Protein AF-A0A6A3J0Y9-F1 (afdb_monomer)

InterPro domains:
  IPR036259 MFS transporter superfamily [G3DSA:1.20.1250.20] (2-346)
  IPR036259 MFS transporter superfamily [SSF103473] (115-340)
  IPR039309 Biopterin transporter family [PTHR31585] (41-349)

Structure (mmCIF, N/CA/C/O backbone):
data_AF-A0A6A3J0Y9-F1
#
_entry.id   AF-A0A6A3J0Y9-F1
#
loop_
_atom_site.group_PDB
_atom_site.id
_atom_site.type_symbol
_atom_site.label_atom_id
_atom_site.label_alt_id
_atom_site.label_comp_id
_atom_site.label_asym_id
_atom_site.label_entity_id
_atom_site.label_seq_id
_atom_site.pdbx_PDB_ins_code
_atom_site.Cartn_x
_atom_site.Cartn_y
_atom_site.Cartn_z
_atom_site.occupancy
_atom_site.B_iso_or_equiv
_atom_site.auth_seq_id
_atom_site.auth_comp_id
_atom_site.auth_asym_id
_atom_site.auth_atom_id
_atom_site.pdbx_PDB_model_num
ATOM 1 N N . MET A 1 1 ? 13.337 14.678 -9.589 1.00 83.56 1 MET A N 1
ATOM 2 C CA . MET A 1 1 ? 13.515 14.168 -8.208 1.00 83.56 1 MET A CA 1
ATOM 3 C C . MET A 1 1 ? 13.354 15.253 -7.137 1.00 83.56 1 MET A C 1
ATOM 5 O O . MET A 1 1 ? 12.484 15.102 -6.290 1.00 83.56 1 MET A O 1
ATOM 9 N N . THR A 1 2 ? 14.099 16.368 -7.190 1.00 88.75 2 THR A N 1
ATOM 10 C CA . THR A 1 2 ? 14.017 17.466 -6.195 1.00 88.75 2 THR A CA 1
ATOM 11 C C . THR A 1 2 ? 12.604 18.012 -5.998 1.00 88.75 2 THR A C 1
ATOM 13 O O . THR A 1 2 ? 12.141 18.105 -4.869 1.00 88.75 2 THR A O 1
ATOM 16 N N . PHE A 1 3 ? 11.887 18.292 -7.092 1.00 90.81 3 PHE A N 1
ATOM 17 C CA . PHE A 1 3 ? 10.501 18.767 -7.034 1.00 90.81 3 PHE A CA 1
ATOM 18 C C . PHE A 1 3 ? 9.573 17.807 -6.272 1.00 90.81 3 PHE A C 1
ATOM 20 O O . PHE A 1 3 ? 8.831 18.249 -5.401 1.00 90.81 3 PHE A O 1
ATOM 27 N N . GLY A 1 4 ? 9.652 16.501 -6.555 1.00 92.56 4 GLY A N 1
ATOM 28 C CA . GLY A 1 4 ? 8.839 15.487 -5.877 1.00 92.56 4 GLY A CA 1
ATOM 29 C C . GLY A 1 4 ? 9.090 15.469 -4.369 1.00 92.56 4 GLY A C 1
ATOM 30 O O . GLY A 1 4 ? 8.154 15.626 -3.588 1.00 92.56 4 GLY A O 1
ATOM 31 N N . TRP A 1 5 ? 10.363 15.416 -3.959 1.00 93.69 5 TRP A N 1
ATOM 32 C CA . TRP A 1 5 ? 10.736 15.462 -2.542 1.00 93.69 5 TRP A CA 1
ATOM 33 C C . TRP A 1 5 ? 10.322 16.764 -1.851 1.00 93.69 5 TRP A C 1
ATOM 35 O O . TRP A 1 5 ? 9.859 16.724 -0.715 1.00 93.69 5 TRP A O 1
ATOM 45 N N . SER A 1 6 ? 10.421 17.915 -2.524 1.00 93.12 6 SER A N 1
ATOM 46 C CA . SER A 1 6 ? 9.947 19.192 -1.978 1.00 93.12 6 SER A CA 1
ATOM 47 C C . SER A 1 6 ? 8.432 19.216 -1.764 1.00 93.12 6 SER A C 1
ATOM 49 O O . SER A 1 6 ? 7.978 19.735 -0.743 1.00 93.12 6 SER A O 1
ATOM 51 N N . VAL A 1 7 ? 7.648 18.651 -2.691 1.00 95.38 7 VAL A N 1
ATOM 52 C CA . VAL A 1 7 ? 6.187 18.527 -2.549 1.00 95.38 7 VAL A CA 1
ATOM 53 C C . VAL A 1 7 ? 5.844 17.631 -1.359 1.00 95.38 7 VAL A C 1
ATOM 55 O O . VAL A 1 7 ? 5.042 18.031 -0.515 1.00 95.38 7 VAL A O 1
ATOM 58 N N . THR A 1 8 ? 6.493 16.468 -1.242 1.00 95.12 8 THR A N 1
ATOM 59 C CA . THR A 1 8 ? 6.304 15.548 -0.109 1.00 95.12 8 THR A CA 1
ATOM 60 C C . THR A 1 8 ? 6.677 16.198 1.218 1.00 95.12 8 THR A C 1
ATOM 62 O O . THR A 1 8 ? 5.854 16.212 2.130 1.00 95.12 8 THR A O 1
ATOM 65 N N . ALA A 1 9 ? 7.863 16.804 1.316 1.00 95.06 9 ALA A N 1
ATOM 66 C CA . ALA A 1 9 ? 8.322 17.478 2.529 1.00 95.06 9 ALA A CA 1
ATOM 67 C C . ALA A 1 9 ? 7.351 18.581 2.960 1.00 95.06 9 ALA A C 1
ATOM 69 O O . ALA A 1 9 ? 6.963 18.648 4.123 1.00 95.06 9 ALA A O 1
ATOM 70 N N . SER A 1 10 ? 6.912 19.415 2.014 1.00 95.00 10 SER A N 1
ATOM 71 C CA . SER A 1 10 ? 5.993 20.522 2.297 1.00 95.00 10 SER A CA 1
ATOM 72 C C . SER A 1 10 ? 4.641 20.022 2.803 1.00 95.00 10 SER A C 1
ATOM 74 O O . SER A 1 10 ? 4.122 20.562 3.776 1.00 95.00 10 SER A O 1
ATOM 76 N N . ALA A 1 11 ? 4.082 18.981 2.179 1.00 95.44 11 ALA A N 1
ATOM 77 C CA . ALA A 1 11 ? 2.804 18.405 2.588 1.00 95.44 11 ALA A CA 1
ATOM 78 C C . ALA A 1 11 ? 2.877 17.764 3.984 1.00 95.44 11 ALA A C 1
ATOM 80 O O . ALA A 1 11 ? 2.002 18.016 4.809 1.00 95.44 11 ALA A O 1
ATOM 81 N N . LEU A 1 12 ? 3.935 16.998 4.274 1.00 94.75 12 LEU A N 1
ATOM 82 C CA . LEU A 1 12 ? 4.126 16.348 5.576 1.00 94.75 12 LEU A CA 1
ATOM 83 C C . LEU A 1 12 ? 4.407 17.357 6.697 1.00 94.75 12 LEU A C 1
ATOM 85 O O . LEU A 1 12 ? 3.832 17.262 7.777 1.00 94.75 12 LEU A O 1
ATOM 89 N N . ILE A 1 13 ? 5.234 18.373 6.439 1.00 94.88 13 ILE A N 1
ATOM 90 C CA . ILE A 1 13 ? 5.511 19.437 7.414 1.00 94.88 13 ILE A CA 1
ATOM 91 C C . ILE A 1 13 ? 4.257 20.294 7.652 1.00 94.88 13 ILE A C 1
ATOM 93 O O . ILE A 1 13 ? 4.005 20.713 8.779 1.00 94.88 13 ILE A O 1
ATOM 97 N N . ALA A 1 14 ? 3.424 20.521 6.630 1.00 94.06 14 ALA A N 1
ATOM 98 C CA . ALA A 1 14 ? 2.159 21.238 6.796 1.00 94.06 14 ALA A CA 1
ATOM 99 C C . ALA A 1 14 ? 1.193 20.525 7.758 1.00 94.06 14 ALA A C 1
ATOM 101 O O . ALA A 1 14 ? 0.443 21.200 8.463 1.00 94.06 14 ALA A O 1
ATOM 102 N N . VAL A 1 15 ? 1.235 19.187 7.830 1.00 92.19 15 VAL A N 1
ATOM 103 C CA . VAL A 1 15 ? 0.448 18.413 8.804 1.00 92.19 15 VAL A CA 1
ATOM 104 C C . VAL A 1 15 ? 0.839 18.763 10.240 1.00 92.19 15 VAL A C 1
ATOM 106 O O . VAL A 1 15 ? -0.037 18.866 11.093 1.00 92.19 15 VAL A O 1
ATOM 109 N N . PHE A 1 16 ? 2.127 18.992 10.509 1.00 90.81 16 PHE A N 1
ATOM 110 C CA . PHE A 1 16 ? 2.617 19.304 11.853 1.00 90.81 16 PHE A CA 1
ATOM 111 C C . PHE A 1 16 ? 2.094 20.640 12.397 1.00 90.81 16 PHE A C 1
ATOM 113 O O . PHE A 1 16 ? 1.873 20.775 13.594 1.00 90.81 16 PHE A O 1
ATOM 120 N N . PHE A 1 17 ? 1.852 21.623 11.527 1.00 89.19 17 PHE A N 1
ATOM 121 C CA . PHE A 1 17 ? 1.324 22.928 11.941 1.00 89.19 17 PHE A CA 1
ATOM 122 C C . PHE A 1 17 ? -0.179 22.921 12.260 1.00 89.19 17 PHE A C 1
ATOM 124 O O . PHE A 1 17 ? -0.724 23.952 12.656 1.00 89.19 17 PHE A O 1
ATOM 131 N N . ARG A 1 18 ? -0.866 21.790 12.066 1.00 86.38 18 ARG A N 1
ATOM 132 C CA . ARG A 1 18 ? -2.268 21.607 12.439 1.00 86.38 18 ARG A CA 1
ATOM 133 C C . ARG A 1 18 ? -2.326 20.907 13.794 1.00 86.38 18 ARG A C 1
ATOM 135 O O . ARG A 1 18 ? -1.851 19.780 13.911 1.00 86.38 18 ARG A O 1
ATOM 142 N N . ASP A 1 19 ? -2.975 21.537 14.769 1.00 84.00 19 ASP A N 1
ATOM 143 C CA . ASP A 1 19 ? -3.222 20.907 16.067 1.00 84.00 19 ASP A CA 1
ATOM 144 C C . ASP A 1 19 ? -3.982 19.588 15.889 1.00 84.00 19 ASP A C 1
ATOM 146 O O . ASP A 1 19 ? -4.965 19.510 15.141 1.00 84.00 19 ASP A O 1
ATOM 150 N N . GLN A 1 20 ? -3.505 18.545 16.566 1.00 80.12 20 GLN A N 1
ATOM 151 C CA . GLN A 1 20 ? -4.130 17.232 16.521 1.00 80.12 20 GLN A CA 1
ATOM 152 C C . GLN A 1 20 ? -5.470 17.276 17.280 1.00 80.12 20 GLN A C 1
ATOM 154 O O . GLN A 1 20 ? -5.498 17.716 18.432 1.00 80.12 20 GLN A O 1
ATOM 159 N N . PRO A 1 21 ? -6.589 16.844 16.665 1.00 81.62 21 PRO A N 1
ATOM 160 C CA . PRO A 1 21 ? -7.871 16.781 17.354 1.00 81.62 21 PRO A CA 1
ATOM 161 C C . PRO A 1 21 ? -7.819 15.750 18.484 1.00 81.62 21 PRO A C 1
ATOM 163 O O . PRO A 1 21 ? -7.069 14.774 18.425 1.00 81.62 21 PRO A O 1
ATOM 166 N N . THR A 1 22 ? -8.645 15.949 19.510 1.00 83.19 22 THR A N 1
ATOM 167 C CA . THR A 1 22 ? -8.730 15.010 20.630 1.00 83.19 22 THR A CA 1
ATOM 168 C C . THR A 1 22 ? -9.238 13.642 20.154 1.00 83.19 22 THR A C 1
ATOM 170 O O . THR A 1 22 ? -10.149 13.583 19.318 1.00 83.19 22 THR A O 1
ATOM 173 N N . PRO A 1 23 ? -8.671 12.533 20.664 1.00 82.25 23 PRO A N 1
ATOM 174 C CA . PRO A 1 23 ? -9.063 11.190 20.254 1.00 82.25 23 PRO A CA 1
ATOM 175 C C . PRO A 1 23 ? -10.512 10.881 20.650 1.00 82.25 23 PRO A C 1
ATOM 177 O O . PRO A 1 23 ? -11.069 11.490 21.565 1.00 82.25 23 PRO A O 1
ATOM 180 N N . TYR A 1 24 ? -11.117 9.906 19.962 1.00 81.81 24 TYR A N 1
ATOM 181 C CA . TYR A 1 24 ? -12.499 9.485 20.215 1.00 81.81 24 TYR A CA 1
ATOM 182 C C . TYR A 1 24 ? -12.685 8.987 21.659 1.00 81.81 24 TYR A C 1
ATOM 184 O O . TYR A 1 24 ? -13.593 9.435 22.361 1.00 81.81 24 TYR A O 1
ATOM 192 N N . PHE A 1 25 ? -11.779 8.119 22.122 1.00 81.31 25 PHE A N 1
ATOM 193 C CA . PHE A 1 25 ? -11.684 7.694 23.517 1.00 81.31 25 PHE A CA 1
ATOM 194 C C . PHE A 1 25 ? -10.508 8.397 24.195 1.00 81.31 25 PHE A C 1
ATOM 196 O O . PHE A 1 25 ? -9.381 8.305 23.723 1.00 81.31 25 PHE A O 1
ATOM 203 N N . GLN A 1 26 ? -10.769 9.075 25.314 1.00 77.44 26 GLN A N 1
ATOM 204 C CA . GLN A 1 26 ? -9.728 9.750 26.104 1.00 77.44 26 GLN A CA 1
ATOM 205 C C . GLN A 1 26 ? -9.137 8.866 27.211 1.00 77.44 26 GLN A C 1
ATOM 207 O O . GLN A 1 26 ? -8.045 9.137 27.697 1.00 77.44 26 GLN A O 1
ATOM 212 N N . ASP A 1 27 ? -9.858 7.820 27.625 1.00 77.00 27 ASP A N 1
ATOM 213 C CA . ASP A 1 27 ? -9.410 6.857 28.632 1.00 77.00 27 ASP A CA 1
ATOM 214 C C . ASP A 1 27 ? -9.360 5.463 28.005 1.00 77.00 27 ASP A C 1
ATOM 216 O O . ASP A 1 27 ? -10.345 4.990 27.429 1.00 77.00 27 ASP A O 1
ATOM 220 N N . ARG A 1 28 ? -8.222 4.784 28.176 1.00 74.31 28 ARG A N 1
ATOM 221 C CA . ARG A 1 28 ? -7.994 3.401 27.746 1.00 74.31 28 ARG A CA 1
ATOM 222 C C . ARG A 1 28 ? -9.069 2.449 28.265 1.00 74.31 28 ARG A C 1
ATOM 224 O O . ARG A 1 28 ? -9.442 1.517 27.563 1.00 74.31 28 ARG A O 1
ATOM 231 N N . LYS A 1 29 ? -9.595 2.673 29.473 1.00 75.31 29 LYS A N 1
ATOM 232 C CA . LYS A 1 29 ? -10.615 1.791 30.074 1.00 75.31 29 LYS A CA 1
ATOM 233 C C . LYS A 1 29 ? -11.955 1.813 29.339 1.00 75.31 29 LYS A C 1
ATOM 235 O O . LYS A 1 29 ? -12.760 0.917 29.561 1.00 75.31 29 LYS A O 1
ATOM 240 N N . MET A 1 30 ? -12.193 2.827 28.505 1.00 71.69 30 MET A N 1
ATOM 241 C CA . MET A 1 30 ? -13.395 2.938 27.675 1.00 71.69 30 MET A CA 1
ATOM 242 C C . MET A 1 30 ? -13.229 2.261 26.306 1.00 71.69 30 MET A C 1
ATOM 244 O O . MET A 1 30 ? -14.196 2.111 25.562 1.00 71.69 30 MET A O 1
ATOM 248 N N . VAL A 1 31 ? -12.005 1.865 25.945 1.00 72.94 31 VAL A N 1
ATOM 249 C CA . VAL A 1 31 ? -11.724 1.213 24.666 1.00 72.94 31 VAL A CA 1
ATOM 250 C C . VAL A 1 31 ? -12.221 -0.230 24.731 1.00 72.94 31 VAL A C 1
ATOM 252 O O . VAL A 1 31 ? -11.762 -1.016 25.553 1.00 72.94 31 VAL A O 1
ATOM 255 N N . GLY A 1 32 ? -13.169 -0.574 23.858 1.00 70.25 32 GLY A N 1
ATOM 256 C CA . GLY A 1 32 ? -13.757 -1.916 23.785 1.00 70.25 32 GLY A CA 1
ATOM 257 C C . GLY A 1 32 ? -14.947 -2.146 24.721 1.00 70.25 32 GLY A C 1
ATOM 258 O O . GLY A 1 32 ? -15.554 -3.208 24.658 1.00 70.25 32 GLY A O 1
ATOM 259 N N . THR A 1 33 ? -15.324 -1.167 25.551 1.00 75.75 33 THR A N 1
ATOM 260 C CA . THR A 1 33 ? -16.593 -1.214 26.294 1.00 75.75 33 THR A CA 1
ATOM 261 C C . THR A 1 33 ? -17.730 -0.662 25.434 1.00 75.75 33 THR A C 1
ATOM 263 O O . THR A 1 33 ? -17.603 0.468 24.946 1.00 75.75 33 THR A O 1
ATOM 266 N N . PRO A 1 34 ? -18.849 -1.391 25.275 1.00 77.06 34 PRO A N 1
ATOM 267 C CA . PRO A 1 34 ? -20.021 -0.882 24.578 1.00 77.06 34 PRO A CA 1
ATOM 268 C C . PRO A 1 34 ? -20.522 0.443 25.154 1.00 77.06 34 PRO A C 1
ATOM 270 O O . PRO A 1 34 ? -20.567 0.642 26.368 1.00 77.06 34 PRO A O 1
ATOM 273 N N . LEU A 1 35 ? -20.977 1.342 24.280 1.00 75.75 35 LEU A N 1
ATOM 274 C CA . LEU A 1 35 ? -21.508 2.649 24.682 1.00 75.75 35 LEU A CA 1
ATOM 275 C C . LEU A 1 35 ? -22.740 2.542 25.595 1.00 75.75 35 LEU A C 1
ATOM 277 O O . LEU A 1 35 ? -22.949 3.419 26.430 1.00 75.75 35 LEU A O 1
ATOM 281 N N . ALA A 1 36 ? -23.514 1.460 25.486 1.00 72.94 36 ALA A N 1
ATOM 282 C CA . ALA A 1 36 ? -24.649 1.180 26.365 1.00 72.94 36 ALA A CA 1
ATOM 283 C C . ALA A 1 36 ? -24.241 0.959 27.836 1.00 72.94 36 ALA A C 1
ATOM 285 O O . ALA A 1 36 ? -25.018 1.280 28.737 1.00 72.94 36 ALA A O 1
ATOM 286 N N . ASP A 1 37 ? -23.020 0.474 28.075 1.00 76.12 37 ASP A N 1
ATOM 287 C CA . ASP A 1 37 ? -22.514 0.129 29.408 1.00 76.12 37 ASP A CA 1
ATOM 288 C C . ASP A 1 37 ? -21.732 1.280 30.065 1.00 76.12 37 ASP A C 1
ATOM 290 O O . ASP A 1 37 ? -21.331 1.194 31.230 1.00 76.12 37 ASP A O 1
ATOM 294 N N . LEU A 1 38 ? -21.517 2.384 29.341 1.00 78.19 38 LEU A N 1
ATOM 295 C CA . LEU A 1 38 ? -20.778 3.539 29.842 1.00 78.19 38 LEU A CA 1
ATOM 296 C C . LEU A 1 38 ? -21.639 4.431 30.742 1.00 78.19 38 LEU A C 1
ATOM 298 O O . LEU A 1 38 ? -22.800 4.742 30.466 1.00 78.19 38 LEU A O 1
ATOM 302 N N . SER A 1 39 ? -21.036 4.921 31.828 1.00 79.62 39 SER A N 1
ATOM 303 C CA . SER A 1 39 ? -21.696 5.893 32.703 1.00 79.62 39 SER A CA 1
ATOM 304 C C . SER A 1 39 ? -21.941 7.226 31.980 1.00 79.62 39 SER A C 1
ATOM 306 O O . SER A 1 39 ? -21.211 7.605 31.064 1.00 79.62 39 SER A O 1
ATOM 308 N N . ARG A 1 40 ? -22.929 8.014 32.433 1.00 76.25 40 ARG A N 1
ATOM 309 C CA . ARG A 1 40 ? -23.241 9.324 31.817 1.00 76.25 40 ARG A CA 1
ATOM 310 C C . ARG A 1 40 ? -22.056 10.298 31.810 1.00 76.25 40 ARG A C 1
ATOM 312 O O . ARG A 1 40 ? -21.965 11.124 30.909 1.00 76.25 40 ARG A O 1
ATOM 319 N N . GLN A 1 41 ? -21.165 10.214 32.801 1.00 74.81 41 GLN A N 1
ATOM 320 C CA . GLN A 1 41 ? -19.954 11.041 32.856 1.00 74.81 41 GLN A CA 1
ATOM 321 C C . GLN A 1 41 ? -18.928 10.607 31.803 1.00 74.81 41 GLN A C 1
ATOM 323 O O . GLN A 1 41 ? -18.405 11.457 31.089 1.00 74.81 41 GLN A O 1
ATOM 328 N N . GLN A 1 42 ? -18.708 9.300 31.642 1.00 76.69 42 GLN A N 1
ATOM 329 C CA . GLN A 1 42 ? -17.829 8.755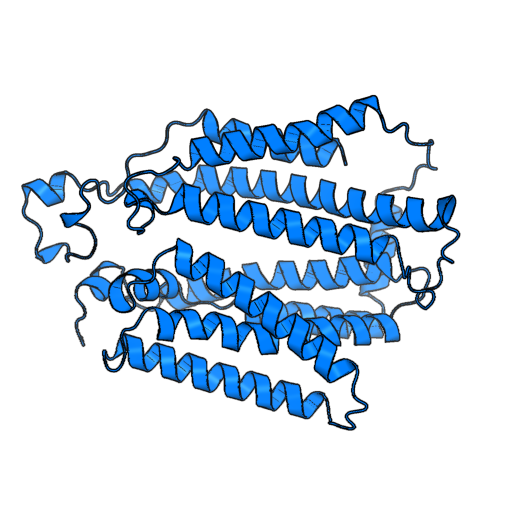 30.599 1.00 76.69 42 GLN A CA 1
ATOM 330 C C . GLN A 1 42 ? -18.367 9.039 29.192 1.00 76.69 42 GLN A C 1
ATOM 332 O O . GLN A 1 42 ? -17.610 9.409 28.302 1.00 76.69 42 GLN A O 1
ATOM 337 N N . MET A 1 43 ? -19.686 8.969 29.002 1.00 76.12 43 MET A N 1
ATOM 338 C CA . MET A 1 43 ? -20.329 9.331 27.737 1.00 76.12 43 MET A CA 1
ATOM 339 C C . MET A 1 43 ? -20.053 10.791 27.344 1.00 76.12 43 MET A C 1
ATOM 341 O O . MET A 1 43 ? -19.793 11.086 26.183 1.00 76.12 43 MET A O 1
ATOM 345 N N . SER A 1 44 ? -20.062 11.711 28.316 1.00 75.62 44 SER A N 1
ATOM 346 C CA . SER A 1 44 ? -19.801 13.134 28.058 1.00 75.62 44 SER A CA 1
ATOM 347 C C . SER A 1 44 ? -18.339 13.463 27.731 1.00 75.62 44 SER A C 1
ATOM 349 O O . SER A 1 44 ? -18.073 14.540 27.205 1.00 75.62 44 SER A O 1
ATOM 351 N N . SER A 1 45 ? -17.400 12.556 28.024 1.00 80.31 45 SER A N 1
ATOM 352 C CA . SER A 1 45 ? -15.980 12.714 27.682 1.00 80.31 45 SER A CA 1
ATOM 353 C C . SER A 1 45 ? -15.609 12.163 26.301 1.00 80.31 45 SER A C 1
ATOM 355 O O . SER A 1 45 ? -14.469 12.325 25.874 1.00 80.31 45 SER A O 1
ATOM 357 N N . ILE A 1 46 ? -16.540 11.504 25.603 1.00 82.38 46 ILE A N 1
ATOM 358 C CA . ILE A 1 46 ? -16.289 10.928 24.276 1.00 82.38 46 ILE A CA 1
ATOM 359 C C . ILE A 1 46 ? -16.350 12.026 23.221 1.00 82.38 46 ILE A C 1
ATOM 361 O O . ILE A 1 46 ? -17.316 12.791 23.151 1.00 82.38 46 ILE A O 1
ATOM 365 N N . ASN A 1 47 ? -15.329 12.080 22.366 1.00 82.75 47 ASN A N 1
ATOM 366 C CA . ASN A 1 47 ? -15.303 13.024 21.259 1.00 82.75 47 ASN A CA 1
ATOM 367 C C . ASN A 1 47 ? -16.004 12.443 20.023 1.00 82.75 47 ASN A C 1
ATOM 369 O O . ASN A 1 47 ? -15.383 11.769 19.201 1.00 82.75 47 ASN A O 1
ATOM 373 N N . LEU A 1 48 ? -17.291 12.752 19.863 1.00 81.94 48 LEU A N 1
ATOM 374 C CA . LEU A 1 48 ? -18.077 12.335 18.697 1.00 81.94 48 LEU A CA 1
ATOM 375 C C . LEU A 1 48 ? -17.684 13.057 17.395 1.00 81.94 48 LEU A C 1
ATOM 377 O O . LEU A 1 48 ? -17.991 12.551 16.319 1.00 81.94 48 LEU A O 1
ATOM 381 N N . ASP A 1 49 ? -16.998 14.203 17.473 1.00 83.56 49 ASP A N 1
ATOM 382 C CA . ASP A 1 49 ? -16.567 14.983 16.299 1.00 83.56 49 ASP A CA 1
ATOM 383 C C . ASP A 1 49 ? -15.217 14.499 15.731 1.00 83.56 49 ASP A C 1
ATOM 385 O O . ASP A 1 49 ? -14.807 14.888 14.638 1.00 83.56 49 ASP A O 1
ATOM 389 N N . ALA A 1 50 ? -14.526 13.588 16.432 1.00 80.81 50 ALA A N 1
ATOM 390 C CA . ALA A 1 50 ? -13.224 13.064 16.012 1.00 80.81 50 ALA A CA 1
ATOM 391 C C . ALA A 1 50 ? -13.194 12.547 14.551 1.00 80.81 50 ALA A C 1
ATOM 393 O O . ALA A 1 50 ? -12.250 12.888 13.829 1.00 80.81 50 ALA A O 1
ATOM 394 N N . PRO A 1 51 ? -14.204 11.799 14.049 1.00 78.75 51 PRO A N 1
ATOM 395 C CA . PRO A 1 51 ? -14.209 11.327 12.663 1.00 78.75 51 PRO A CA 1
ATOM 396 C C . PRO A 1 51 ? -14.289 12.450 11.614 1.00 78.75 51 PRO A C 1
ATOM 398 O O . PRO A 1 51 ? -13.796 12.279 10.497 1.00 78.75 51 PRO A O 1
ATOM 401 N N . ALA A 1 52 ? -14.867 13.611 11.948 1.00 83.00 52 ALA A N 1
ATOM 402 C CA . ALA A 1 52 ? -15.061 14.717 11.005 1.00 83.00 52 ALA A CA 1
ATOM 403 C C . ALA A 1 52 ? -13.750 15.444 10.652 1.00 83.00 52 ALA A C 1
ATOM 405 O O . ALA A 1 52 ? -13.639 16.076 9.598 1.00 83.00 52 ALA A O 1
ATOM 406 N N . HIS A 1 53 ? -12.723 15.328 11.495 1.00 83.06 53 HIS A N 1
ATOM 407 C CA . HIS A 1 53 ? -11.448 16.024 11.309 1.00 83.06 53 HIS A CA 1
ATOM 408 C C . HIS A 1 53 ? -10.437 15.276 10.422 1.00 83.06 53 HIS A C 1
ATOM 410 O O . HIS A 1 53 ? -9.414 15.851 10.044 1.00 83.06 53 HIS A O 1
ATOM 416 N N . GLY A 1 54 ? -10.716 14.027 10.031 1.00 83.44 54 GLY A N 1
ATOM 417 C CA . GLY A 1 54 ? -9.779 13.191 9.267 1.00 83.44 54 GLY A CA 1
ATOM 418 C C . GLY A 1 54 ? -9.494 13.675 7.837 1.00 83.44 54 GLY A C 1
ATOM 419 O O . GLY A 1 54 ? -8.389 13.487 7.328 1.00 83.44 54 GLY A O 1
ATOM 420 N N . ALA A 1 55 ? -10.455 14.341 7.186 1.00 87.12 55 ALA A N 1
ATOM 421 C CA . ALA A 1 55 ? -10.374 14.686 5.760 1.00 87.12 55 ALA A CA 1
ATOM 422 C C . ALA A 1 55 ? -9.166 15.574 5.400 1.00 87.12 55 ALA A C 1
ATOM 424 O O . ALA A 1 55 ? -8.568 15.410 4.337 1.00 87.12 55 ALA A O 1
ATOM 425 N N . PHE A 1 56 ? -8.781 16.490 6.294 1.00 87.50 56 PHE A N 1
ATOM 426 C CA . PHE A 1 56 ? -7.625 17.366 6.090 1.00 87.50 56 PHE A CA 1
ATOM 427 C C . PHE A 1 56 ? -6.316 16.571 5.989 1.00 87.50 56 PHE A C 1
ATOM 429 O O . PHE A 1 56 ? -5.530 16.782 5.064 1.00 87.50 56 PHE A O 1
ATOM 436 N N . TYR A 1 57 ? -6.113 15.625 6.909 1.00 89.06 57 TYR A N 1
ATOM 437 C CA . TYR A 1 57 ? -4.933 14.762 6.929 1.00 89.06 57 TYR A CA 1
ATOM 438 C C . TYR A 1 57 ? -4.888 13.865 5.694 1.00 89.06 57 TYR A C 1
ATOM 440 O O . TYR A 1 57 ? -3.852 13.773 5.041 1.00 89.06 57 TYR A O 1
ATOM 448 N N . VAL A 1 58 ? -6.031 13.288 5.307 1.00 89.19 58 VAL A N 1
ATOM 449 C CA . VAL A 1 58 ? -6.145 12.476 4.086 1.00 89.19 58 VAL A CA 1
ATOM 450 C C . VAL A 1 58 ? -5.734 13.281 2.851 1.00 89.19 58 VAL A C 1
ATOM 452 O O . VAL A 1 58 ? -4.940 12.804 2.044 1.00 89.19 58 VAL A O 1
ATOM 455 N N . MET A 1 59 ? -6.211 14.521 2.712 1.00 91.56 59 MET A N 1
ATOM 456 C CA . MET A 1 59 ? -5.882 15.359 1.557 1.00 91.56 59 MET A CA 1
ATOM 457 C C . MET A 1 59 ? -4.383 15.686 1.479 1.00 91.56 59 MET A C 1
ATOM 459 O O . MET A 1 59 ? -3.797 15.591 0.399 1.00 91.56 59 MET A O 1
ATOM 463 N N . LEU A 1 60 ? -3.743 16.026 2.602 1.00 92.81 60 LEU A N 1
ATOM 464 C CA . LEU A 1 60 ? -2.299 16.279 2.630 1.00 92.81 60 LEU A CA 1
ATOM 465 C C . LEU A 1 60 ? -1.479 15.010 2.370 1.00 92.81 60 LEU A C 1
ATOM 467 O O . LEU A 1 60 ? -0.489 15.077 1.642 1.00 92.81 60 LEU A O 1
ATOM 471 N N . MET A 1 61 ? -1.915 13.852 2.869 1.00 91.94 61 MET A N 1
ATOM 472 C CA . MET A 1 61 ? -1.281 12.565 2.564 1.00 91.94 61 MET A CA 1
ATOM 473 C C . MET A 1 61 ? -1.385 12.203 1.079 1.00 91.94 61 MET A C 1
ATOM 475 O O . MET A 1 61 ? -0.418 11.695 0.507 1.00 91.94 61 MET A O 1
ATOM 479 N N . CYS A 1 62 ? -2.500 12.525 0.416 1.00 91.94 62 CYS A N 1
ATOM 480 C CA . CYS A 1 62 ? -2.618 12.383 -1.038 1.00 91.94 62 CYS A CA 1
ATOM 481 C C . CYS A 1 62 ? -1.589 13.255 -1.773 1.00 91.94 62 CYS A C 1
ATOM 483 O O . CYS A 1 62 ? -0.905 12.769 -2.673 1.00 91.94 62 CYS A O 1
ATOM 485 N N . VAL A 1 63 ? -1.425 14.521 -1.371 1.00 94.81 63 VAL A N 1
ATOM 486 C CA . VAL A 1 63 ? -0.411 15.418 -1.961 1.00 94.81 63 VAL A CA 1
ATOM 487 C C . VAL A 1 63 ? 1.005 14.887 -1.714 1.00 94.81 63 VAL A C 1
ATOM 489 O O . VAL A 1 63 ? 1.817 14.852 -2.641 1.00 94.81 63 VAL A O 1
ATOM 492 N N . ALA A 1 64 ? 1.293 14.421 -0.497 1.00 94.75 64 ALA A N 1
ATOM 493 C CA . ALA A 1 64 ? 2.583 13.829 -0.152 1.00 94.75 64 ALA A CA 1
ATOM 494 C C . ALA A 1 64 ? 2.893 12.585 -1.000 1.00 94.75 64 ALA A C 1
ATOM 496 O O . ALA A 1 64 ? 4.022 12.431 -1.472 1.00 94.75 64 ALA A O 1
ATOM 497 N N . SER A 1 65 ? 1.880 11.748 -1.244 1.00 91.25 65 SER A N 1
ATOM 498 C CA . SER A 1 65 ? 1.974 10.543 -2.077 1.00 91.25 65 SER A CA 1
ATOM 499 C C . SER A 1 65 ? 2.268 10.880 -3.539 1.00 91.25 65 SER A C 1
ATOM 501 O O . SER A 1 65 ? 3.132 10.256 -4.146 1.00 91.25 65 SER A O 1
ATOM 503 N N . VAL A 1 66 ? 1.625 11.915 -4.097 1.00 91.62 66 VAL A N 1
ATOM 504 C CA . VAL A 1 66 ? 1.937 12.409 -5.452 1.00 91.62 66 VAL A CA 1
ATOM 505 C C . VAL A 1 66 ? 3.394 12.867 -5.543 1.00 91.62 66 VAL A C 1
ATOM 507 O O . VAL A 1 66 ? 4.091 12.510 -6.492 1.00 91.62 66 VAL A O 1
ATOM 510 N N . GLY A 1 67 ? 3.876 13.624 -4.552 1.00 93.38 67 GLY A N 1
ATOM 511 C CA . GLY A 1 67 ? 5.278 14.047 -4.495 1.00 93.38 67 GLY A CA 1
ATOM 512 C C . GLY A 1 67 ? 6.251 12.865 -4.437 1.00 93.38 67 GLY A C 1
ATOM 51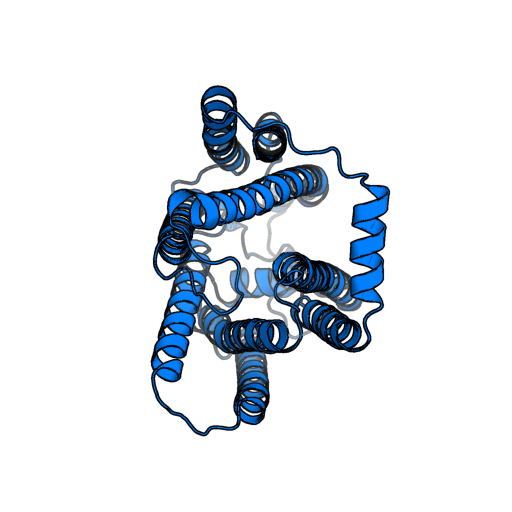3 O O . GLY A 1 67 ? 7.244 12.852 -5.168 1.00 93.38 67 GLY A O 1
ATOM 514 N N . TYR A 1 68 ? 5.922 11.843 -3.641 1.00 90.62 68 TYR A N 1
ATOM 515 C CA . TYR A 1 68 ? 6.733 10.638 -3.482 1.00 90.62 68 TYR A CA 1
ATOM 516 C C . TYR A 1 68 ? 6.826 9.863 -4.798 1.00 90.62 68 TYR A C 1
ATOM 518 O O . TYR A 1 68 ? 7.931 9.554 -5.233 1.00 90.62 68 TYR A O 1
ATOM 526 N N . VAL A 1 69 ? 5.703 9.645 -5.490 1.00 89.19 69 VAL A N 1
ATOM 527 C CA . VAL A 1 69 ? 5.684 8.958 -6.793 1.00 89.19 69 VAL A CA 1
ATOM 528 C C . VAL A 1 69 ? 6.515 9.716 -7.833 1.00 89.19 69 VAL A C 1
ATOM 530 O O . VAL A 1 69 ? 7.291 9.112 -8.570 1.00 89.19 69 VAL A O 1
ATOM 533 N N . LEU A 1 70 ? 6.422 11.050 -7.871 1.00 89.69 70 LEU A N 1
ATOM 534 C CA . LEU A 1 70 ? 7.253 11.870 -8.764 1.00 89.69 70 LEU A CA 1
ATOM 535 C C . LEU A 1 70 ? 8.751 11.765 -8.444 1.00 89.69 70 LEU A C 1
ATOM 537 O O . LEU A 1 70 ? 9.588 11.883 -9.343 1.00 89.69 70 LEU A O 1
ATOM 541 N N . ALA A 1 71 ? 9.104 11.603 -7.169 1.00 90.69 71 ALA A N 1
ATOM 542 C CA . ALA A 1 71 ? 10.484 11.416 -6.750 1.00 90.69 71 ALA A CA 1
ATOM 543 C C . ALA A 1 71 ? 10.996 10.010 -7.091 1.00 90.69 71 ALA A C 1
ATOM 545 O O . ALA A 1 71 ? 12.098 9.904 -7.624 1.00 90.69 71 ALA A O 1
ATOM 546 N N . ASP A 1 72 ? 10.196 8.974 -6.836 1.00 87.06 72 ASP A N 1
ATOM 547 C CA . ASP A 1 72 ? 10.548 7.565 -7.041 1.00 87.06 72 ASP A CA 1
ATOM 548 C C . ASP A 1 72 ? 10.750 7.236 -8.525 1.00 87.06 72 ASP A C 1
ATOM 550 O O . ASP A 1 72 ? 11.805 6.732 -8.900 1.00 87.06 72 ASP A O 1
ATOM 554 N N . VAL A 1 73 ? 9.834 7.666 -9.403 1.00 83.81 73 VAL A N 1
ATOM 555 C CA . VAL A 1 73 ? 9.980 7.469 -10.860 1.00 83.81 73 VAL A CA 1
ATOM 556 C C . VAL A 1 73 ? 11.237 8.161 -11.397 1.00 83.81 73 VAL A C 1
ATOM 558 O O . VAL A 1 73 ? 11.949 7.617 -12.240 1.00 83.81 73 VAL A O 1
ATOM 561 N N . ALA A 1 74 ? 11.544 9.363 -10.899 1.00 85.50 74 ALA A N 1
ATOM 562 C CA . ALA A 1 74 ? 12.763 10.067 -11.287 1.00 85.50 74 ALA A CA 1
ATOM 563 C C . ALA A 1 74 ? 14.033 9.388 -10.743 1.00 85.50 74 ALA A C 1
ATOM 565 O O . ALA A 1 74 ? 15.075 9.457 -11.391 1.00 85.50 74 ALA A O 1
ATOM 566 N N . ALA A 1 75 ? 13.959 8.761 -9.566 1.00 85.31 75 ALA A N 1
ATOM 567 C CA . ALA A 1 75 ? 15.067 8.020 -8.972 1.00 85.31 75 ALA A CA 1
ATOM 568 C C . ALA A 1 75 ? 15.366 6.738 -9.758 1.00 85.31 75 ALA A C 1
ATOM 570 O O . ALA A 1 75 ? 16.524 6.494 -10.088 1.00 85.31 75 ALA A O 1
ATOM 571 N N . ASP A 1 76 ? 14.337 5.963 -10.106 1.00 81.75 76 ASP A N 1
ATOM 572 C CA . ASP A 1 76 ? 14.478 4.727 -10.885 1.00 81.75 76 ASP A CA 1
ATOM 573 C C . ASP A 1 76 ? 15.082 5.002 -12.268 1.00 81.75 76 ASP A C 1
ATOM 575 O O . ASP A 1 76 ? 15.999 4.305 -12.707 1.00 81.75 76 ASP A O 1
ATOM 579 N N . GLU A 1 77 ? 14.636 6.072 -12.930 1.00 79.81 77 GLU A N 1
ATOM 580 C CA . GLU A 1 77 ? 15.193 6.499 -14.213 1.00 79.81 77 GLU A CA 1
ATOM 581 C C . GLU A 1 77 ? 16.658 6.943 -14.092 1.00 79.81 77 GLU A C 1
ATOM 583 O O . GLU A 1 77 ? 17.475 6.592 -14.943 1.00 79.81 77 GLU A O 1
ATOM 588 N N . LEU A 1 78 ? 17.018 7.665 -13.024 1.00 82.19 78 LEU A N 1
ATOM 589 C CA . LEU A 1 78 ? 18.404 8.065 -12.768 1.00 82.19 78 LEU A CA 1
ATOM 590 C C . LEU A 1 78 ? 19.303 6.851 -12.500 1.00 82.19 78 LEU A C 1
ATOM 592 O O . LEU A 1 78 ? 20.410 6.785 -13.028 1.00 82.19 78 LEU A O 1
ATOM 596 N N . ILE A 1 79 ? 18.839 5.884 -11.703 1.00 82.31 79 ILE A N 1
ATOM 597 C CA . ILE A 1 79 ? 19.575 4.639 -11.434 1.00 82.31 79 ILE A CA 1
ATOM 598 C C . ILE A 1 79 ? 19.841 3.900 -12.747 1.00 82.31 79 ILE A C 1
ATOM 600 O O . ILE A 1 79 ? 20.966 3.466 -12.995 1.00 82.31 79 ILE A O 1
ATOM 604 N N . ARG A 1 80 ? 18.829 3.815 -13.615 1.00 76.69 80 ARG A N 1
ATOM 605 C CA . ARG A 1 80 ? 18.935 3.181 -14.931 1.00 76.69 80 ARG A CA 1
ATOM 606 C C . ARG A 1 80 ? 19.903 3.919 -15.859 1.00 76.69 80 ARG A C 1
ATOM 608 O O . ARG A 1 80 ? 20.700 3.281 -16.549 1.00 76.69 80 ARG A O 1
ATOM 615 N N . ASP A 1 81 ? 19.849 5.247 -15.880 1.00 78.12 81 ASP A N 1
ATOM 616 C CA . ASP A 1 81 ? 20.756 6.089 -16.666 1.00 78.12 81 ASP A CA 1
ATOM 617 C C . ASP A 1 81 ? 22.211 5.897 -16.212 1.00 78.12 81 ASP A C 1
ATOM 619 O O . ASP A 1 81 ? 23.097 5.649 -17.032 1.00 78.12 81 ASP A O 1
ATOM 623 N N . VAL A 1 82 ? 22.441 5.871 -14.894 1.00 80.31 82 VAL A N 1
ATOM 624 C CA . VAL A 1 82 ? 23.755 5.604 -14.298 1.00 80.31 82 VAL A CA 1
ATOM 625 C C . VAL A 1 82 ? 24.255 4.199 -14.641 1.00 80.31 82 VAL A C 1
ATOM 627 O O . VAL A 1 82 ? 25.407 4.052 -15.054 1.00 80.31 82 VAL A O 1
ATOM 630 N N . ALA A 1 83 ? 23.409 3.173 -14.526 1.00 80.62 83 ALA A N 1
ATOM 631 C CA . ALA A 1 83 ? 23.754 1.800 -14.901 1.00 80.62 83 ALA A CA 1
ATOM 632 C C . ALA A 1 83 ? 24.163 1.697 -16.383 1.00 80.62 83 ALA A C 1
ATOM 634 O O . ALA A 1 83 ? 25.181 1.087 -16.720 1.00 80.62 83 ALA A O 1
ATOM 635 N N . THR A 1 84 ? 23.425 2.372 -17.267 1.00 75.50 84 THR A N 1
ATOM 636 C CA . THR A 1 84 ? 23.677 2.352 -18.715 1.00 75.50 84 THR A CA 1
ATOM 637 C C . THR A 1 84 ? 24.965 3.102 -19.077 1.00 75.50 84 THR A C 1
ATOM 639 O O . THR A 1 84 ? 25.816 2.575 -19.794 1.00 75.50 84 THR A O 1
ATOM 642 N N . HIS A 1 85 ? 25.138 4.329 -18.573 1.00 73.31 85 HIS A N 1
ATOM 643 C CA . HIS A 1 85 ? 26.232 5.217 -18.980 1.00 73.31 85 HIS A CA 1
ATOM 644 C C . HIS A 1 85 ? 27.558 4.960 -18.258 1.00 73.31 85 HIS A C 1
ATOM 646 O O . HIS A 1 85 ? 28.614 5.123 -18.871 1.00 73.31 85 HIS A O 1
ATOM 652 N N . HIS A 1 86 ? 27.534 4.574 -16.979 1.00 76.88 86 HIS A N 1
ATOM 653 C CA . HIS A 1 86 ? 28.757 4.379 -16.191 1.00 76.88 86 HIS A CA 1
ATOM 654 C C . HIS A 1 86 ? 29.197 2.919 -16.104 1.00 76.88 86 HIS A C 1
ATOM 656 O O . HIS A 1 86 ? 30.397 2.657 -16.051 1.00 76.88 86 HIS A O 1
ATOM 662 N N . PHE A 1 87 ? 28.251 1.978 -16.104 1.00 72.88 87 PHE A N 1
ATOM 663 C CA . PHE A 1 87 ? 28.545 0.550 -15.955 1.00 72.88 87 PHE A CA 1
ATOM 664 C C . PHE A 1 87 ? 28.413 -0.232 -17.266 1.00 72.88 87 PHE A C 1
ATOM 666 O O . PHE A 1 87 ? 28.717 -1.421 -17.298 1.00 72.88 87 PHE A O 1
ATOM 673 N N . GLY A 1 88 ? 28.026 0.433 -18.362 1.00 65.06 88 GLY A N 1
ATOM 674 C CA . GLY A 1 88 ? 27.980 -0.167 -19.695 1.00 65.06 88 GLY A CA 1
ATOM 675 C C . GLY A 1 88 ? 26.951 -1.289 -19.826 1.00 65.06 88 GLY A C 1
ATOM 676 O O . GLY A 1 88 ? 27.066 -2.107 -20.741 1.00 65.06 88 GLY A O 1
ATOM 677 N N . VAL A 1 89 ? 25.962 -1.341 -18.924 1.00 65.69 89 VAL A N 1
ATOM 678 C CA . VAL A 1 89 ? 24.851 -2.289 -19.021 1.00 65.69 89 VAL A CA 1
ATOM 679 C C . VAL A 1 89 ? 24.096 -1.967 -20.307 1.00 65.69 89 VAL A C 1
ATOM 681 O O . VAL A 1 89 ? 23.615 -0.850 -20.503 1.00 65.69 89 VAL A O 1
ATOM 684 N N . SER A 1 90 ? 24.063 -2.924 -21.236 1.00 54.03 90 SER A N 1
ATOM 685 C CA . SER A 1 90 ? 23.384 -2.740 -22.517 1.00 54.03 90 SER A CA 1
ATOM 686 C C . SER A 1 90 ? 21.900 -2.474 -22.257 1.00 54.03 90 SER A C 1
ATOM 688 O O . SER A 1 90 ? 21.290 -3.195 -21.479 1.00 54.03 90 SER A O 1
ATOM 690 N N . ALA A 1 91 ? 21.293 -1.496 -22.937 1.00 54.28 91 ALA A N 1
ATOM 691 C CA . ALA A 1 91 ? 19.862 -1.165 -22.830 1.00 54.28 91 ALA A CA 1
ATOM 692 C C . ALA A 1 91 ? 18.920 -2.261 -23.394 1.00 54.28 91 ALA A C 1
ATOM 694 O O . ALA A 1 91 ? 17.802 -1.982 -23.824 1.00 54.28 91 ALA A O 1
ATOM 695 N N . SER A 1 92 ? 19.400 -3.503 -23.465 1.00 47.81 92 SER A N 1
ATOM 696 C CA . SER A 1 92 ? 18.650 -4.674 -23.887 1.00 47.81 92 SER A CA 1
ATOM 697 C C . SER A 1 92 ? 17.836 -5.202 -22.702 1.00 47.81 92 SER A C 1
ATOM 699 O O . SER A 1 92 ? 18.411 -5.391 -21.632 1.00 47.81 92 SER A O 1
ATOM 701 N N . PRO A 1 93 ? 16.544 -5.530 -22.875 1.00 47.81 93 PRO A N 1
ATOM 702 C CA . PRO A 1 93 ? 15.691 -6.091 -21.822 1.00 47.81 93 PRO A CA 1
ATOM 703 C C . PRO A 1 93 ? 16.185 -7.446 -21.286 1.00 47.81 93 PRO A C 1
ATOM 705 O O . PRO A 1 93 ? 15.682 -7.913 -20.272 1.00 47.81 93 PRO A O 1
ATOM 708 N N . HIS A 1 94 ? 17.159 -8.075 -21.955 1.00 45.16 94 HIS A N 1
ATOM 709 C CA . HIS A 1 94 ? 17.765 -9.351 -21.560 1.00 45.16 94 HIS A CA 1
ATOM 710 C C . HIS A 1 94 ? 19.164 -9.223 -20.945 1.00 45.16 94 HIS A C 1
ATOM 712 O O . HIS A 1 94 ? 19.724 -10.225 -20.510 1.00 45.16 94 HIS A O 1
ATOM 718 N N . ALA A 1 95 ? 19.760 -8.028 -20.944 1.00 50.22 95 ALA A N 1
ATOM 719 C CA . ALA A 1 95 ? 20.998 -7.784 -20.218 1.00 50.22 95 ALA A CA 1
ATOM 720 C C . ALA A 1 95 ? 20.606 -7.346 -18.808 1.00 50.22 95 ALA A C 1
ATOM 722 O O . ALA A 1 95 ? 20.407 -6.159 -18.557 1.00 50.22 95 ALA A O 1
ATOM 723 N N . GLU A 1 96 ? 20.404 -8.316 -17.917 1.00 52.88 96 GLU A N 1
ATOM 724 C CA . GLU A 1 96 ? 20.150 -8.015 -16.513 1.00 52.88 96 GLU A CA 1
ATOM 725 C C . GLU A 1 96 ? 21.307 -7.161 -15.984 1.00 52.88 96 GLU A C 1
ATOM 727 O O . GLU A 1 96 ? 22.481 -7.522 -16.092 1.00 52.88 96 GLU A O 1
ATOM 732 N N . ASP A 1 97 ? 20.982 -5.992 -15.436 1.00 61.34 97 ASP A N 1
ATOM 733 C CA . ASP A 1 97 ? 21.904 -5.287 -14.561 1.00 61.34 97 ASP A CA 1
ATOM 734 C C . ASP A 1 97 ? 22.100 -6.159 -13.318 1.00 61.34 97 ASP A C 1
ATOM 736 O O . ASP A 1 97 ? 21.346 -6.074 -12.352 1.00 61.34 97 ASP A O 1
ATOM 740 N N . GLU A 1 98 ? 23.084 -7.055 -13.359 1.00 61.53 98 GLU A N 1
ATOM 741 C CA . GLU A 1 98 ? 23.328 -8.011 -12.277 1.00 61.53 98 GLU A CA 1
ATOM 742 C C . GLU A 1 98 ? 23.791 -7.323 -10.980 1.00 61.53 98 GLU A C 1
ATOM 744 O O . GLU A 1 98 ? 23.774 -7.936 -9.907 1.00 61.53 98 GLU A O 1
ATOM 749 N N . VAL A 1 99 ? 24.216 -6.051 -11.046 1.00 69.94 99 VAL A N 1
ATOM 750 C CA . VAL A 1 99 ? 24.942 -5.400 -9.950 1.00 69.94 99 VAL A CA 1
ATOM 751 C C . VAL A 1 99 ? 24.232 -4.158 -9.422 1.00 69.94 99 VAL A C 1
ATOM 753 O O . VAL A 1 99 ? 23.920 -4.121 -8.232 1.00 69.94 99 VAL A O 1
ATOM 756 N N . VAL A 1 100 ? 23.967 -3.132 -10.232 1.00 78.00 100 VAL A N 1
ATOM 757 C CA . VAL A 1 100 ? 23.541 -1.822 -9.706 1.00 78.00 100 VAL A CA 1
ATOM 758 C C . VAL A 1 100 ? 22.089 -1.868 -9.233 1.00 78.00 100 VAL A C 1
ATOM 760 O O . VAL A 1 100 ? 21.818 -1.563 -8.069 1.00 78.00 100 VAL A O 1
ATOM 763 N N . GLN A 1 101 ? 21.159 -2.314 -10.072 1.00 73.88 101 GLN A N 1
ATOM 764 C CA . GLN A 1 101 ? 19.737 -2.385 -9.735 1.00 73.88 101 GLN A CA 1
ATOM 765 C C . GLN A 1 101 ? 19.423 -3.348 -8.566 1.00 73.88 101 GLN A C 1
ATOM 767 O O . GLN A 1 101 ? 18.689 -2.947 -7.652 1.00 73.88 101 GLN A O 1
ATOM 772 N N . PRO A 1 102 ? 20.019 -4.556 -8.472 1.00 76.44 102 PRO A N 1
ATOM 773 C CA . PRO A 1 102 ? 19.870 -5.423 -7.305 1.00 76.44 102 PRO A CA 1
ATOM 774 C C . PRO A 1 102 ? 20.454 -4.817 -6.026 1.00 76.44 102 PRO A C 1
ATOM 776 O O . PRO A 1 102 ? 19.858 -4.952 -4.956 1.00 76.44 102 PRO A O 1
ATOM 779 N N . VAL A 1 103 ? 21.600 -4.130 -6.100 1.00 82.25 103 VAL A N 1
ATOM 780 C CA . VAL A 1 103 ? 22.200 -3.454 -4.936 1.00 82.25 103 VAL A CA 1
ATOM 781 C C . VAL A 1 103 ? 21.315 -2.305 -4.453 1.00 82.25 103 VAL A C 1
ATOM 783 O O . VAL A 1 103 ? 21.034 -2.222 -3.257 1.00 82.25 103 VAL A O 1
ATOM 786 N N . MET A 1 104 ? 20.804 -1.469 -5.358 1.00 83.19 104 MET A N 1
ATOM 787 C CA . MET A 1 104 ? 19.877 -0.387 -5.002 1.00 83.19 104 MET A CA 1
ATOM 788 C C . MET A 1 104 ? 18.575 -0.929 -4.407 1.00 83.19 104 MET A C 1
ATOM 790 O O . MET A 1 104 ? 18.099 -0.424 -3.390 1.00 83.19 104 MET A O 1
ATOM 794 N N . THR A 1 105 ? 18.049 -2.020 -4.966 1.00 80.94 105 THR A N 1
ATOM 795 C CA . THR A 1 105 ? 16.864 -2.703 -4.431 1.00 80.94 105 THR A CA 1
ATOM 796 C C . THR A 1 105 ? 17.108 -3.219 -3.010 1.00 80.94 105 THR A C 1
ATOM 798 O O . THR A 1 105 ? 16.252 -3.047 -2.144 1.00 80.94 105 THR A O 1
ATOM 801 N N . LYS A 1 106 ? 18.292 -3.777 -2.711 1.00 81.12 106 LYS A N 1
ATOM 802 C CA . LYS A 1 106 ? 18.656 -4.186 -1.340 1.00 81.12 106 LYS A CA 1
ATOM 803 C C . LYS A 1 106 ? 18.636 -3.005 -0.369 1.00 81.12 106 LYS A C 1
ATOM 805 O O . LYS A 1 106 ? 18.055 -3.124 0.708 1.00 81.12 106 LYS A O 1
ATOM 810 N N . TYR A 1 107 ? 19.221 -1.864 -0.740 1.00 86.69 107 TYR A N 1
ATOM 811 C CA . TYR A 1 107 ? 19.182 -0.661 0.101 1.00 86.69 107 TYR A CA 1
ATOM 812 C C . TYR A 1 107 ? 17.754 -0.146 0.311 1.00 86.69 107 TYR A C 1
ATOM 814 O O . TYR A 1 107 ? 17.407 0.218 1.434 1.00 86.69 107 TYR A O 1
ATOM 822 N N . ARG A 1 108 ? 16.909 -0.186 -0.729 1.00 86.12 108 ARG A N 1
ATOM 823 C CA . ARG A 1 108 ? 15.477 0.142 -0.635 1.00 86.12 108 ARG A CA 1
ATOM 824 C C . ARG A 1 108 ? 14.771 -0.761 0.382 1.00 86.12 108 ARG A C 1
ATOM 826 O O . ARG A 1 108 ? 14.087 -0.251 1.262 1.00 86.12 108 ARG A O 1
ATOM 833 N N . VAL A 1 109 ? 14.991 -2.076 0.331 1.00 82.44 109 VAL A N 1
ATOM 834 C CA . VAL A 1 109 ? 14.401 -3.034 1.288 1.00 82.44 109 VAL A CA 1
ATOM 835 C C . VAL A 1 109 ? 14.874 -2.777 2.723 1.00 82.44 109 VAL A C 1
ATOM 837 O O . VAL A 1 109 ? 14.060 -2.793 3.645 1.00 82.44 109 VAL A O 1
ATOM 840 N N . ILE A 1 110 ? 16.164 -2.491 2.929 1.00 86.25 110 ILE A N 1
ATOM 841 C CA . ILE A 1 110 ? 16.700 -2.151 4.259 1.00 86.25 110 ILE A CA 1
ATOM 842 C C . ILE A 1 110 ? 16.060 -0.863 4.790 1.00 86.25 110 ILE A C 1
ATOM 844 O O . ILE A 1 110 ? 15.659 -0.813 5.950 1.00 86.25 110 ILE A O 1
ATOM 848 N N . ALA A 1 111 ? 15.927 0.167 3.950 1.00 88.56 111 ALA A N 1
ATOM 849 C CA . ALA A 1 111 ? 15.281 1.418 4.336 1.00 88.56 111 ALA A CA 1
ATOM 850 C C . ALA A 1 111 ? 13.809 1.200 4.720 1.00 88.56 111 ALA A C 1
ATOM 852 O O . ALA A 1 111 ? 13.372 1.698 5.756 1.00 88.56 111 ALA A O 1
ATOM 853 N N . ILE A 1 112 ? 13.075 0.395 3.943 1.00 86.19 112 ILE A N 1
ATOM 854 C CA . ILE A 1 112 ? 11.692 0.005 4.244 1.00 86.19 112 ILE A CA 1
ATOM 855 C C . ILE A 1 112 ? 11.609 -0.702 5.607 1.00 86.19 112 ILE A C 1
ATOM 857 O O . ILE A 1 112 ? 10.761 -0.345 6.423 1.00 86.19 112 ILE A O 1
ATOM 861 N N . LEU A 1 113 ? 12.513 -1.644 5.898 1.00 83.94 113 LEU A N 1
ATOM 862 C CA . LEU A 1 113 ? 12.562 -2.330 7.195 1.00 83.94 113 LEU A CA 1
ATOM 863 C C . LEU A 1 113 ? 12.806 -1.348 8.352 1.00 83.94 113 LEU A C 1
ATOM 865 O O . LEU A 1 113 ? 12.127 -1.418 9.376 1.00 83.94 113 LEU A O 1
ATOM 869 N N . CYS A 1 114 ? 13.742 -0.409 8.192 1.00 88.06 114 CYS A N 1
ATOM 870 C CA . CYS A 1 114 ? 13.989 0.634 9.187 1.00 88.06 114 CYS A CA 1
ATOM 871 C C . CYS A 1 114 ? 12.748 1.510 9.417 1.00 88.06 114 CYS A C 1
ATOM 873 O O . CYS A 1 114 ? 12.433 1.825 10.564 1.00 88.06 114 CYS A O 1
ATOM 875 N N . CYS A 1 115 ? 12.020 1.870 8.354 1.00 88.25 115 CYS A N 1
ATOM 876 C CA . CYS A 1 115 ? 10.766 2.616 8.457 1.00 88.25 115 CYS A CA 1
ATOM 877 C C . CYS A 1 115 ? 9.686 1.820 9.197 1.00 88.25 115 CYS A C 1
ATOM 879 O O . CYS A 1 115 ? 9.022 2.383 10.064 1.00 88.25 115 CYS A O 1
ATOM 881 N N . PHE A 1 116 ? 9.535 0.523 8.917 1.00 84.38 116 PHE A N 1
ATOM 882 C CA . PHE A 1 116 ? 8.582 -0.324 9.638 1.00 84.38 116 PHE A CA 1
ATOM 883 C C . PHE A 1 116 ? 8.912 -0.435 11.121 1.00 84.38 116 PHE A C 1
ATOM 885 O O . PHE A 1 116 ? 8.017 -0.302 11.946 1.00 84.38 116 PHE A O 1
ATOM 892 N N . LEU A 1 117 ? 10.185 -0.616 11.477 1.00 85.56 117 LEU A N 1
ATOM 893 C CA . LEU A 1 117 ? 10.604 -0.642 12.879 1.00 85.56 117 LEU A CA 1
ATOM 894 C C . LEU A 1 117 ? 10.366 0.707 13.565 1.00 85.56 117 LEU A C 1
ATOM 896 O O . LEU A 1 117 ? 9.884 0.741 14.694 1.00 85.56 117 LEU A O 1
ATOM 900 N N . PHE A 1 118 ? 10.662 1.814 12.882 1.00 89.38 118 PHE A N 1
ATOM 901 C CA . PHE A 1 118 ? 10.403 3.156 13.395 1.00 89.38 118 PHE A CA 1
ATOM 902 C C . PHE A 1 118 ? 8.910 3.395 13.651 1.00 89.38 118 PHE A C 1
ATOM 904 O O . PHE A 1 118 ? 8.549 3.832 14.740 1.00 89.38 118 PHE A O 1
ATOM 911 N N . MET A 1 119 ? 8.047 3.066 12.687 1.00 87.56 119 MET A N 1
ATOM 912 C CA . MET A 1 119 ? 6.594 3.212 12.819 1.00 87.56 119 MET A CA 1
ATOM 913 C C . MET A 1 119 ? 6.028 2.250 13.862 1.00 87.56 119 MET A C 1
ATOM 915 O O . MET A 1 119 ? 5.253 2.661 14.717 1.00 87.56 119 MET A O 1
ATOM 919 N N . GLY A 1 120 ? 6.458 0.989 13.838 1.00 84.19 120 GLY A N 1
ATOM 920 C CA . GLY A 1 120 ? 6.031 -0.033 14.783 1.00 84.19 120 GLY A CA 1
ATOM 921 C C . GLY A 1 120 ? 6.377 0.353 16.217 1.00 84.19 120 GLY A C 1
ATOM 922 O O . GLY A 1 120 ? 5.514 0.311 17.078 1.00 84.19 120 GLY A O 1
ATOM 923 N N . VAL A 1 121 ? 7.605 0.789 16.496 1.00 86.44 121 VAL A N 1
ATOM 924 C CA . VAL A 1 121 ? 7.992 1.196 17.858 1.00 86.44 121 VAL A CA 1
ATOM 925 C C . VAL A 1 121 ? 7.404 2.561 18.226 1.00 86.44 121 VAL A C 1
ATOM 927 O O . VAL A 1 121 ? 6.952 2.751 19.352 1.00 86.44 121 VAL A O 1
ATOM 930 N N . GLY A 1 122 ? 7.397 3.509 17.288 1.00 87.69 122 GLY A N 1
ATOM 931 C CA . GLY A 1 122 ? 6.940 4.878 17.514 1.00 87.69 122 GLY A CA 1
ATOM 932 C C . GLY A 1 122 ? 5.424 5.017 17.653 1.00 87.69 122 GLY A C 1
ATOM 933 O O . GLY A 1 122 ? 4.972 5.915 18.349 1.00 87.69 122 GLY A O 1
ATOM 934 N N . MET A 1 123 ? 4.629 4.144 17.035 1.00 88.31 123 MET A N 1
ATOM 935 C CA . MET A 1 123 ? 3.159 4.215 17.021 1.00 88.31 123 MET A CA 1
ATOM 936 C C . MET A 1 123 ? 2.507 2.956 17.611 1.00 88.31 123 MET A C 1
ATOM 938 O O . MET A 1 123 ? 1.450 2.532 17.157 1.00 88.31 123 MET A O 1
ATOM 942 N N . SER A 1 124 ? 3.132 2.355 18.629 1.00 87.19 124 SER A N 1
ATOM 943 C CA . SER A 1 124 ? 2.551 1.239 19.402 1.00 87.19 124 SER A CA 1
ATOM 944 C C . SER A 1 124 ? 2.197 1.611 20.839 1.00 87.19 124 SER A C 1
ATOM 946 O O . SER A 1 124 ? 2.100 0.738 21.705 1.00 87.19 124 SER A O 1
ATOM 948 N N . GLY A 1 125 ? 1.998 2.898 21.116 1.00 85.06 125 GLY A N 1
ATOM 949 C CA . GLY A 1 125 ? 1.388 3.305 22.370 1.00 85.06 125 GLY A CA 1
ATOM 950 C C . GLY A 1 125 ? -0.107 3.012 22.427 1.00 85.06 125 GLY A C 1
ATOM 951 O O . GLY A 1 125 ? -0.735 2.602 21.446 1.00 85.06 125 GLY A O 1
ATOM 952 N N . TRP A 1 126 ? -0.682 3.264 23.598 1.00 80.81 126 TRP A N 1
ATOM 953 C CA . TRP A 1 126 ? -2.095 3.012 23.880 1.00 80.81 126 TRP A CA 1
ATOM 954 C C . TRP A 1 126 ? -3.056 3.768 22.945 1.00 80.81 126 TRP A C 1
ATOM 956 O O . TRP A 1 126 ? -4.087 3.209 22.577 1.00 80.81 126 TRP A O 1
ATOM 966 N N . ASP A 1 127 ? -2.696 4.976 2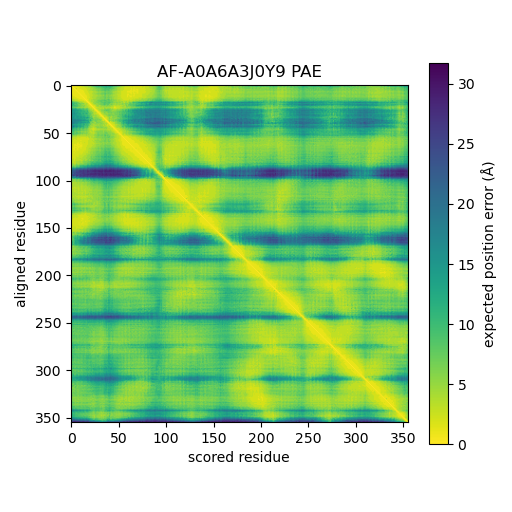2.497 1.00 78.56 127 ASP A N 1
ATOM 967 C CA . ASP A 1 127 ? -3.479 5.781 21.542 1.00 78.56 127 ASP A CA 1
ATOM 968 C C . ASP A 1 127 ? -3.699 5.080 20.190 1.00 78.56 127 ASP A C 1
ATOM 970 O O . ASP A 1 127 ? -4.672 5.356 19.488 1.00 78.56 127 ASP A O 1
ATOM 974 N N . TYR A 1 128 ? -2.807 4.155 19.829 1.00 81.12 128 TYR A N 1
ATOM 975 C CA . TYR A 1 128 ? -2.854 3.392 18.580 1.00 81.12 128 TYR A CA 1
ATOM 976 C C . TYR A 1 128 ? -3.295 1.940 18.786 1.00 81.12 128 TYR A C 1
ATOM 978 O O . TYR A 1 128 ? -3.289 1.159 17.839 1.00 81.12 128 TYR A O 1
ATOM 986 N N . GLY A 1 129 ? -3.672 1.562 20.011 1.00 77.62 129 GLY A N 1
ATOM 987 C CA . GLY A 1 129 ? -4.075 0.195 20.335 1.00 77.62 129 GLY A CA 1
ATOM 988 C C . GLY A 1 129 ? -2.926 -0.748 20.702 1.00 77.62 129 GLY A C 1
ATOM 989 O O . GLY A 1 129 ? -3.119 -1.962 20.722 1.00 77.62 129 GLY A O 1
ATOM 990 N N . GLY A 1 130 ? -1.732 -0.217 20.981 1.00 83.62 130 GLY A N 1
ATOM 991 C CA . GLY A 1 130 ? -0.615 -0.990 21.521 1.00 83.62 130 GLY A CA 1
ATOM 992 C C . GLY A 1 130 ? -0.488 -0.892 23.045 1.00 83.62 130 GLY A C 1
ATOM 993 O O . GLY A 1 130 ? -1.309 -0.278 23.728 1.00 83.62 130 GLY A O 1
ATOM 994 N N . ASP A 1 131 ? 0.560 -1.516 23.583 1.00 84.06 131 ASP A N 1
ATOM 995 C CA . ASP A 1 131 ? 0.804 -1.618 25.029 1.00 84.06 131 ASP A CA 1
ATOM 996 C C . ASP A 1 131 ? 1.955 -0.740 25.531 1.00 84.06 131 ASP A C 1
ATOM 998 O O . ASP A 1 131 ? 2.295 -0.793 26.713 1.00 84.06 131 ASP A O 1
ATOM 1002 N N . PHE A 1 132 ? 2.581 0.057 24.664 1.00 85.31 132 PHE A N 1
ATOM 1003 C CA . PHE A 1 132 ? 3.712 0.877 25.085 1.00 85.31 132 PHE A CA 1
ATOM 1004 C C . PHE A 1 132 ? 3.249 2.106 25.876 1.00 85.31 132 PHE A C 1
ATOM 1006 O O . PHE A 1 132 ? 2.283 2.783 25.518 1.00 85.31 132 PHE A O 1
ATOM 1013 N N . ASP A 1 133 ? 4.000 2.433 26.929 1.00 84.12 133 ASP A N 1
ATOM 1014 C CA . ASP A 1 133 ? 3.823 3.677 27.690 1.00 84.12 133 ASP A CA 1
ATOM 1015 C C . ASP A 1 133 ? 4.291 4.908 26.893 1.00 84.12 133 ASP A C 1
ATOM 1017 O O . ASP A 1 133 ? 3.904 6.038 27.182 1.00 84.12 133 ASP A O 1
ATOM 1021 N N . PHE A 1 134 ? 5.135 4.689 25.882 1.00 85.81 134 PHE A N 1
ATOM 1022 C CA . PHE A 1 134 ? 5.641 5.711 24.976 1.00 85.81 134 PHE A CA 1
ATOM 1023 C C . PHE A 1 134 ? 4.987 5.585 23.599 1.00 85.81 134 PHE A C 1
ATOM 1025 O O . PHE A 1 134 ? 4.940 4.497 23.027 1.00 85.81 134 PHE A O 1
ATOM 1032 N N . SER A 1 135 ? 4.563 6.719 23.042 1.00 87.00 135 SER A N 1
ATOM 1033 C CA . SER A 1 135 ? 4.149 6.837 21.648 1.00 87.00 135 SER A CA 1
ATOM 1034 C C . SER A 1 135 ? 4.524 8.200 21.093 1.00 87.00 135 SER A C 1
ATOM 1036 O O . SER A 1 135 ? 4.446 9.208 21.791 1.00 87.00 135 SER A O 1
ATOM 1038 N N . LEU A 1 136 ? 4.874 8.228 19.815 1.00 89.94 136 LEU A N 1
ATOM 1039 C CA . LEU A 1 136 ? 4.937 9.436 19.014 1.00 89.94 136 LEU A CA 1
ATOM 1040 C C . LEU A 1 136 ? 3.534 9.813 18.540 1.00 89.94 136 LEU A C 1
ATOM 1042 O O . LEU A 1 136 ? 2.750 8.974 18.081 1.00 89.94 136 LEU A O 1
ATOM 1046 N N . GLU A 1 137 ? 3.234 11.102 18.611 1.00 88.94 137 GLU A N 1
ATOM 1047 C CA . GLU A 1 137 ? 2.022 11.655 18.018 1.00 88.94 137 GLU A CA 1
ATOM 1048 C C . GLU A 1 137 ? 2.107 11.601 16.489 1.00 88.94 137 GLU A C 1
ATOM 1050 O O . GLU A 1 137 ? 3.188 11.683 15.896 1.00 88.94 137 GLU A O 1
ATOM 1055 N N . TYR A 1 138 ? 0.956 11.512 15.828 1.00 88.62 138 TYR A N 1
ATOM 1056 C CA . TYR A 1 138 ? 0.894 11.414 14.372 1.00 88.62 138 TYR A CA 1
ATOM 1057 C C . TYR A 1 138 ? 1.567 12.622 13.701 1.00 88.62 138 TYR A C 1
ATOM 1059 O O . TYR A 1 138 ? 2.355 12.466 12.769 1.00 88.62 138 TYR A O 1
ATOM 1067 N N . THR A 1 139 ? 1.332 13.829 14.219 1.00 90.81 139 THR A N 1
ATOM 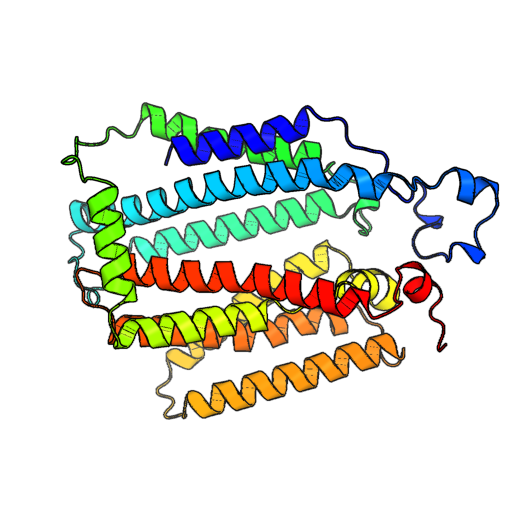1068 C CA . THR A 1 139 ? 1.957 15.070 13.734 1.00 90.81 139 THR A CA 1
ATOM 1069 C C . THR A 1 139 ? 3.480 15.053 13.889 1.00 90.81 139 THR A C 1
ATOM 1071 O O . THR A 1 139 ? 4.191 15.489 12.982 1.00 90.81 139 THR A O 1
ATOM 1074 N N . GLN A 1 140 ? 4.000 14.503 14.992 1.00 92.00 140 GLN A N 1
ATOM 1075 C CA . GLN A 1 140 ? 5.439 14.367 15.242 1.00 92.00 140 GLN A CA 1
ATOM 1076 C C . GLN A 1 140 ? 6.090 13.402 14.247 1.00 92.00 140 GLN A C 1
ATOM 1078 O O . GLN A 1 140 ? 7.149 13.706 13.694 1.00 92.00 140 GLN A O 1
ATOM 1083 N N . VAL A 1 141 ? 5.439 12.271 13.962 1.00 92.81 141 VAL A N 1
ATOM 1084 C CA . VAL A 1 141 ? 5.893 11.317 12.939 1.00 92.81 141 VAL A CA 1
ATOM 1085 C C . VAL A 1 141 ? 5.942 11.989 11.565 1.00 92.81 141 VAL A C 1
ATOM 1087 O O . VAL A 1 141 ? 6.961 11.895 10.877 1.00 92.81 141 VAL A O 1
ATOM 1090 N N . MET A 1 142 ? 4.891 12.725 11.184 1.00 93.75 142 MET A N 1
ATOM 1091 C CA . MET A 1 142 ? 4.856 13.453 9.908 1.00 93.75 142 MET A CA 1
ATOM 1092 C C . MET A 1 142 ? 5.970 14.502 9.811 1.00 93.75 142 MET A C 1
ATOM 1094 O O . MET A 1 142 ? 6.598 14.624 8.759 1.00 93.75 142 MET A O 1
ATOM 1098 N N . LEU A 1 143 ? 6.278 15.210 10.903 1.00 94.38 143 LEU A N 1
ATOM 1099 C CA . LEU A 1 143 ? 7.395 16.152 10.941 1.00 94.38 143 LEU A CA 1
ATOM 1100 C C . LEU A 1 143 ? 8.738 15.448 10.724 1.00 94.38 143 LEU A C 1
ATOM 1102 O O . LEU A 1 143 ? 9.521 15.886 9.884 1.00 94.38 143 LEU A O 1
ATOM 1106 N N . ILE A 1 144 ? 9.007 14.360 11.452 1.00 94.69 144 ILE A N 1
ATOM 1107 C CA . ILE A 1 144 ? 10.270 13.612 11.346 1.00 94.69 144 ILE A CA 1
ATOM 1108 C C . ILE A 1 144 ? 10.468 13.109 9.912 1.00 94.69 144 ILE A C 1
ATOM 1110 O O . ILE A 1 144 ? 11.514 13.355 9.310 1.00 94.69 144 ILE A O 1
ATOM 1114 N N . VAL A 1 145 ? 9.454 12.458 9.337 1.00 93.06 145 VAL A N 1
ATOM 1115 C CA . VAL A 1 145 ? 9.519 11.935 7.963 1.00 93.06 145 VAL A CA 1
ATOM 1116 C C . VAL A 1 145 ? 9.619 13.075 6.943 1.00 93.06 145 VAL A C 1
ATOM 1118 O O . VAL A 1 145 ? 10.406 12.991 5.999 1.00 93.06 145 VAL A O 1
ATOM 1121 N N . GLY A 1 146 ? 8.898 14.178 7.159 1.00 93.62 146 GLY A N 1
ATOM 1122 C CA . GLY A 1 146 ? 8.989 15.387 6.342 1.00 93.62 146 GLY A CA 1
ATOM 1123 C C . GLY A 1 146 ? 10.399 15.983 6.328 1.00 93.62 146 GLY A C 1
ATOM 1124 O O . GLY A 1 146 ? 10.932 16.281 5.258 1.00 93.62 146 GLY A O 1
ATOM 1125 N N . LEU A 1 147 ? 11.056 16.075 7.486 1.00 94.50 147 LEU A N 1
ATOM 1126 C CA . LEU A 1 147 ? 12.440 16.546 7.596 1.00 94.50 147 LEU A CA 1
ATOM 1127 C C . LEU A 1 147 ? 13.431 15.591 6.922 1.00 94.50 147 LEU A C 1
ATOM 1129 O O . LEU A 1 147 ? 14.315 16.051 6.198 1.00 94.50 147 LEU A O 1
ATOM 1133 N N . ILE A 1 148 ? 13.260 14.276 7.089 1.00 92.75 148 ILE A N 1
ATOM 1134 C CA . ILE A 1 148 ? 14.078 13.271 6.391 1.00 92.75 148 ILE A CA 1
ATOM 1135 C C . ILE A 1 148 ? 13.931 13.428 4.874 1.00 92.75 148 ILE A C 1
ATOM 1137 O O . ILE A 1 148 ? 14.931 13.405 4.164 1.00 92.75 148 ILE A O 1
ATOM 1141 N N . SER A 1 149 ? 12.717 13.665 4.368 1.00 90.88 149 SER A N 1
ATOM 1142 C CA . SER A 1 149 ? 12.463 13.856 2.932 1.00 90.88 149 SER A CA 1
ATOM 1143 C C . SER A 1 149 ? 13.075 15.145 2.355 1.00 90.88 149 SER A C 1
ATOM 1145 O O . SER A 1 149 ? 13.364 15.226 1.158 1.00 90.88 149 SER A O 1
ATOM 1147 N N . LEU A 1 150 ? 13.359 16.139 3.204 1.00 91.06 150 LEU A N 1
ATOM 1148 C CA . LEU A 1 150 ? 14.030 17.381 2.815 1.00 91.06 150 LEU A CA 1
ATOM 1149 C C . LEU A 1 150 ? 15.541 17.188 2.596 1.00 91.06 150 LEU A C 1
ATOM 1151 O O . LEU A 1 150 ? 16.158 17.926 1.822 1.00 91.06 150 LEU A O 1
ATOM 1155 N N . VAL A 1 151 ? 16.140 16.174 3.230 1.00 90.88 151 VAL A N 1
ATOM 1156 C CA . VAL A 1 151 ? 17.560 15.837 3.057 1.00 90.88 151 VAL A CA 1
ATOM 1157 C C . VAL A 1 151 ? 17.856 15.482 1.589 1.00 90.88 151 VAL A C 1
ATOM 1159 O O . VAL A 1 151 ? 18.666 16.183 0.984 1.00 90.88 151 VAL A O 1
ATOM 1162 N N . PRO A 1 152 ? 17.170 14.522 0.933 1.00 85.44 152 PRO A N 1
ATOM 1163 C CA . PRO A 1 152 ? 17.329 14.296 -0.502 1.00 85.44 152 PRO A CA 1
ATOM 1164 C C . PRO A 1 152 ? 17.097 15.551 -1.347 1.00 85.44 152 PRO A C 1
ATOM 1166 O O . PRO A 1 152 ? 17.905 15.844 -2.222 1.00 85.44 152 PRO A O 1
ATOM 1169 N N . ALA A 1 153 ? 16.037 16.325 -1.082 1.00 85.69 153 ALA A N 1
ATOM 1170 C CA . ALA A 1 153 ? 15.738 17.527 -1.865 1.00 85.69 153 ALA A CA 1
ATOM 1171 C C . ALA A 1 153 ? 16.904 18.532 -1.859 1.00 85.69 153 ALA A C 1
ATOM 1173 O O . ALA A 1 153 ? 17.270 19.074 -2.902 1.00 85.69 153 ALA A O 1
ATOM 1174 N N . THR A 1 154 ? 17.512 18.752 -0.691 1.00 84.56 154 THR A N 1
ATOM 1175 C CA . THR A 1 154 ? 18.639 19.680 -0.540 1.00 84.56 154 THR A CA 1
ATOM 1176 C C . THR A 1 154 ? 19.915 19.127 -1.162 1.00 84.56 154 THR A C 1
ATOM 1178 O O . THR A 1 154 ? 20.515 19.798 -1.999 1.00 84.56 154 THR A O 1
ATOM 1181 N N . PHE A 1 155 ? 20.306 17.893 -0.836 1.00 85.25 155 PHE A N 1
ATOM 1182 C CA . PHE A 1 155 ? 21.521 17.287 -1.385 1.00 85.25 155 PHE A CA 1
ATOM 1183 C C . PHE A 1 155 ? 21.482 17.206 -2.912 1.00 85.25 155 PHE A C 1
ATOM 1185 O O . PHE A 1 155 ? 22.453 17.590 -3.562 1.00 85.25 155 PHE A O 1
ATOM 1192 N N . LEU A 1 156 ? 20.362 16.783 -3.500 1.00 82.19 156 LEU A N 1
ATOM 1193 C CA . LEU A 1 156 ? 20.209 16.690 -4.954 1.00 82.19 156 LEU A CA 1
ATOM 1194 C C . LEU A 1 156 ? 20.235 18.057 -5.634 1.00 82.19 156 LEU A C 1
ATOM 1196 O O . LEU A 1 156 ? 20.847 18.190 -6.688 1.00 82.19 156 LEU A O 1
ATOM 1200 N N . GLY A 1 157 ? 19.628 19.076 -5.018 1.00 74.94 157 GLY A N 1
ATOM 1201 C CA . GLY A 1 157 ? 19.645 20.444 -5.539 1.00 74.94 157 GLY A CA 1
ATOM 1202 C C . GLY A 1 157 ? 21.047 21.056 -5.646 1.00 74.94 157 GLY A C 1
ATOM 1203 O O . GLY A 1 157 ? 21.262 21.907 -6.504 1.00 74.94 157 GLY A O 1
ATOM 1204 N N . PHE A 1 158 ? 22.000 20.620 -4.814 1.00 74.56 158 PHE A N 1
ATOM 1205 C CA . PHE A 1 158 ? 23.376 21.132 -4.828 1.00 74.56 158 PHE A CA 1
ATOM 1206 C C . PHE A 1 158 ? 24.377 20.234 -5.566 1.00 74.56 158 PHE A C 1
ATOM 1208 O O . PHE A 1 158 ? 25.407 20.730 -6.017 1.00 74.56 158 PHE A O 1
ATOM 1215 N N . THR A 1 159 ? 24.117 18.928 -5.664 1.00 73.19 159 THR A N 1
ATOM 1216 C CA . THR A 1 159 ? 25.104 17.946 -6.164 1.00 73.19 159 THR A CA 1
ATOM 1217 C C . THR A 1 159 ? 24.829 17.436 -7.572 1.00 73.19 159 THR A C 1
ATOM 1219 O O . THR A 1 159 ? 25.773 17.061 -8.267 1.00 73.19 159 THR A O 1
ATOM 1222 N N . VAL A 1 160 ? 23.568 17.428 -8.014 1.00 71.25 160 VAL A N 1
ATOM 1223 C CA . VAL A 1 160 ? 23.186 16.873 -9.315 1.00 71.25 160 VAL A CA 1
ATOM 1224 C C . VAL A 1 160 ? 23.044 18.003 -10.325 1.00 71.25 160 VAL A C 1
ATOM 1226 O O . VAL A 1 160 ? 22.135 18.825 -10.245 1.00 71.25 160 VAL A O 1
ATOM 1229 N N . SER A 1 161 ? 23.952 18.030 -11.297 1.00 69.44 161 SER A N 1
ATOM 1230 C CA . SER A 1 161 ? 23.867 18.914 -12.457 1.00 69.44 161 SER A CA 1
ATOM 1231 C C . SER A 1 161 ? 23.303 18.118 -13.631 1.00 69.44 161 SER A C 1
ATOM 1233 O O . SER A 1 161 ? 24.019 17.318 -14.231 1.00 69.44 161 SER A O 1
ATOM 1235 N N . GLU A 1 162 ? 22.025 18.316 -13.958 1.00 69.31 162 GLU A N 1
ATOM 1236 C CA . GLU A 1 162 ? 21.412 17.665 -15.121 1.00 69.31 162 GLU A CA 1
ATOM 1237 C C . GLU A 1 162 ? 21.966 18.256 -16.425 1.00 69.31 162 GLU A C 1
ATOM 1239 O O . GLU A 1 162 ? 22.110 19.473 -16.577 1.00 69.31 162 GLU A O 1
ATOM 1244 N N . THR A 1 163 ? 22.279 17.389 -17.388 1.00 70.31 163 THR A N 1
ATOM 1245 C CA . THR A 1 163 ? 22.577 17.823 -18.754 1.00 70.31 163 THR A CA 1
ATOM 1246 C C . THR A 1 163 ? 21.274 18.224 -19.442 1.00 70.31 163 THR A C 1
ATOM 1248 O O . THR A 1 163 ? 20.239 17.579 -19.278 1.00 70.31 163 THR A O 1
ATOM 1251 N N . ALA A 1 164 ? 21.294 19.323 -20.199 1.00 68.62 164 ALA A N 1
ATOM 1252 C CA . ALA A 1 164 ? 20.102 19.795 -20.891 1.00 68.62 164 ALA A CA 1
ATOM 1253 C C . ALA A 1 164 ? 19.645 18.751 -21.926 1.00 68.62 164 ALA A C 1
ATOM 1255 O O . ALA A 1 164 ? 20.303 18.554 -22.946 1.00 68.62 164 ALA A O 1
ATOM 1256 N N . ARG A 1 165 ? 18.520 18.082 -21.652 1.00 68.44 165 ARG A N 1
ATOM 1257 C CA . ARG A 1 165 ? 17.874 17.150 -22.585 1.00 68.44 165 ARG A CA 1
ATOM 1258 C C . ARG A 1 165 ? 17.022 17.924 -23.590 1.00 68.44 165 ARG A C 1
ATOM 1260 O O . ARG A 1 165 ? 16.472 18.981 -23.264 1.00 68.44 165 ARG A O 1
ATOM 1267 N N . ASP A 1 166 ? 16.883 17.388 -24.799 1.00 74.81 166 ASP A N 1
ATOM 1268 C CA . ASP A 1 166 ? 15.994 17.972 -25.801 1.00 74.81 166 ASP A CA 1
ATOM 1269 C C . ASP A 1 166 ? 14.561 18.053 -25.271 1.00 74.81 166 ASP A C 1
ATOM 1271 O O . ASP A 1 166 ? 14.038 17.116 -24.660 1.00 74.81 166 ASP A O 1
ATOM 1275 N N . ARG A 1 167 ? 13.914 19.202 -25.497 1.00 71.31 167 ARG A N 1
ATOM 1276 C CA . ARG A 1 167 ? 12.542 19.437 -25.043 1.00 71.31 167 ARG A CA 1
ATOM 1277 C C . ARG A 1 167 ? 11.595 18.475 -25.749 1.00 71.31 167 ARG A C 1
ATOM 1279 O O . ARG A 1 167 ? 11.225 18.693 -26.901 1.00 71.31 167 ARG A O 1
ATOM 1286 N N . GLN A 1 168 ? 11.137 17.461 -25.029 1.00 76.94 168 GLN A N 1
ATOM 1287 C CA . GLN A 1 168 ? 10.024 16.634 -25.472 1.00 76.94 168 GLN A CA 1
ATOM 1288 C C . GLN A 1 168 ? 8.703 17.344 -25.178 1.00 76.94 168 GLN A C 1
ATOM 1290 O O . GLN A 1 168 ? 8.506 17.935 -24.114 1.00 76.94 168 GLN A O 1
ATOM 1295 N N . SER A 1 169 ? 7.781 17.325 -26.140 1.00 86.88 169 SER A N 1
ATOM 1296 C CA . SER A 1 169 ? 6.462 17.915 -25.924 1.00 86.88 169 SER A CA 1
ATOM 1297 C C . SER A 1 169 ? 5.582 16.951 -25.123 1.00 86.88 169 SER A C 1
ATOM 1299 O O . SER A 1 169 ? 5.396 15.808 -25.530 1.00 86.88 169 SER A O 1
ATOM 1301 N N . LEU A 1 170 ? 4.963 17.421 -24.031 1.00 85.31 170 LEU A N 1
ATOM 1302 C CA . LEU A 1 170 ? 4.033 16.605 -23.225 1.00 85.31 170 LEU A CA 1
ATOM 1303 C C . LEU A 1 170 ? 2.922 15.985 -24.078 1.00 85.31 170 LEU A C 1
ATOM 1305 O O . LEU A 1 170 ? 2.497 14.855 -23.862 1.00 85.31 170 LEU A O 1
ATOM 1309 N N . ARG A 1 171 ? 2.463 16.724 -25.093 1.00 87.69 171 ARG A N 1
ATOM 1310 C CA . ARG A 1 171 ? 1.446 16.249 -26.031 1.00 87.69 171 ARG A CA 1
ATOM 1311 C C . ARG A 1 171 ? 1.933 15.058 -26.857 1.00 87.69 171 ARG A C 1
ATOM 1313 O O . ARG A 1 171 ? 1.114 14.216 -27.203 1.00 87.69 171 ARG A O 1
ATOM 1320 N N . GLN A 1 172 ? 3.214 15.003 -27.207 1.00 86.62 172 GLN A N 1
ATOM 1321 C CA . GLN A 1 172 ? 3.791 13.860 -27.905 1.00 86.62 172 GLN A CA 1
ATOM 1322 C C . GLN A 1 172 ? 3.902 12.656 -26.968 1.00 86.62 172 GLN A C 1
ATOM 1324 O O . GLN A 1 172 ? 3.389 11.603 -27.324 1.00 86.62 172 GLN A O 1
ATOM 1329 N N . SER A 1 173 ? 4.415 12.831 -25.747 1.00 83.56 173 SER A N 1
ATOM 1330 C CA . SER A 1 173 ? 4.491 11.746 -24.757 1.00 83.56 173 SER A CA 1
ATOM 1331 C C . SER A 1 173 ? 3.110 11.162 -24.430 1.00 83.56 173 SER A C 1
ATOM 1333 O O . SER A 1 173 ? 2.937 9.949 -24.393 1.00 83.56 173 SER A O 1
ATOM 1335 N N . LEU A 1 174 ? 2.080 12.006 -24.283 1.00 86.25 174 LEU A N 1
ATOM 1336 C CA . LEU A 1 174 ? 0.700 11.543 -24.085 1.00 86.25 174 LEU A CA 1
ATOM 1337 C C . LEU A 1 174 ? 0.151 10.778 -25.296 1.00 86.25 174 LEU A C 1
ATOM 1339 O O . LEU A 1 174 ? -0.597 9.820 -25.120 1.00 86.25 174 LEU A O 1
ATOM 1343 N N . ARG A 1 175 ? 0.509 11.172 -26.526 1.00 87.38 175 ARG A N 1
ATOM 1344 C CA . ARG A 1 175 ? 0.129 10.417 -27.732 1.00 87.38 175 ARG A CA 1
ATOM 1345 C C . ARG A 1 175 ? 0.843 9.072 -27.810 1.00 87.38 175 ARG A C 1
ATOM 1347 O O . ARG A 1 175 ? 0.216 8.101 -28.214 1.00 87.38 175 ARG A O 1
ATOM 1354 N N . GLU A 1 176 ? 2.114 9.015 -27.430 1.00 83.88 176 GLU A N 1
ATOM 1355 C CA . GLU A 1 176 ? 2.887 7.772 -27.369 1.00 83.88 176 GLU A CA 1
ATOM 1356 C C . GLU A 1 176 ? 2.259 6.814 -26.349 1.00 83.88 176 GLU A C 1
ATOM 1358 O O . GLU A 1 176 ? 1.907 5.695 -26.714 1.00 83.88 176 GLU A O 1
ATOM 1363 N N . ILE A 1 177 ? 1.958 7.279 -25.131 1.00 84.19 177 ILE A N 1
ATOM 1364 C CA . ILE A 1 177 ? 1.234 6.484 -24.121 1.00 84.19 177 ILE A CA 1
ATOM 1365 C C . ILE A 1 177 ? -0.130 6.022 -24.652 1.00 84.19 177 ILE A C 1
ATOM 1367 O O . ILE A 1 177 ? -0.484 4.852 -24.530 1.00 84.19 177 ILE A O 1
ATOM 1371 N N . TRP A 1 178 ? -0.892 6.912 -25.291 1.00 85.25 178 TRP A N 1
ATOM 1372 C CA . TRP A 1 178 ? -2.189 6.559 -25.874 1.00 85.25 178 TRP A CA 1
ATOM 1373 C C . TRP A 1 178 ? -2.078 5.489 -26.968 1.00 85.25 178 TRP A C 1
ATOM 1375 O O . TRP A 1 178 ? -2.933 4.605 -27.065 1.00 85.25 178 TRP A O 1
ATOM 1385 N N . SER A 1 179 ? -1.014 5.542 -27.773 1.00 84.62 179 SER A N 1
ATOM 1386 C CA . SER A 1 179 ? -0.735 4.531 -28.792 1.00 84.62 179 SER A CA 1
ATOM 1387 C C . SER A 1 179 ? -0.367 3.176 -28.184 1.00 84.62 179 SER A C 1
ATOM 1389 O O . SER A 1 179 ? -0.805 2.152 -28.703 1.00 84.62 179 SER A O 1
ATOM 1391 N N . LEU A 1 180 ? 0.340 3.163 -27.043 1.00 80.88 180 LEU A N 1
ATOM 1392 C CA . LEU A 1 180 ? 0.632 1.940 -26.289 1.00 80.88 180 LEU A CA 1
ATOM 1393 C C . LEU A 1 180 ? -0.662 1.290 -25.782 1.00 80.88 180 LEU A C 1
ATOM 1395 O O . LEU A 1 180 ? -0.848 0.091 -25.964 1.00 80.88 180 LEU A O 1
ATOM 1399 N N . VAL A 1 181 ? -1.592 2.080 -25.234 1.00 81.62 181 VAL A N 1
ATOM 1400 C CA . VAL A 1 181 ? -2.912 1.589 -24.784 1.00 81.62 181 VAL A CA 1
ATOM 1401 C C . VAL A 1 181 ? -3.720 0.977 -25.937 1.00 81.62 181 VAL A C 1
ATOM 1403 O O . VAL A 1 181 ? -4.451 0.013 -25.732 1.00 81.62 181 VAL A O 1
ATOM 1406 N N . HIS A 1 182 ? -3.579 1.501 -27.160 1.00 80.06 182 HIS A N 1
ATOM 1407 C CA . HIS A 1 182 ? -4.269 0.978 -28.347 1.00 80.06 182 HIS A CA 1
ATOM 1408 C C . HIS A 1 182 ? -3.661 -0.312 -28.910 1.00 80.06 182 HIS A C 1
ATOM 1410 O O . HIS A 1 182 ? -4.277 -0.945 -29.772 1.00 80.06 182 HIS A O 1
ATOM 1416 N N . ASN A 1 183 ? -2.477 -0.726 -28.455 1.00 81.69 183 ASN A N 1
ATOM 1417 C CA . ASN A 1 183 ? -1.889 -1.984 -28.892 1.00 81.69 183 ASN A CA 1
ATOM 1418 C C . ASN A 1 183 ? -2.726 -3.160 -28.358 1.00 81.69 183 ASN A C 1
ATOM 1420 O O . ASN A 1 183 ? -2.900 -3.318 -27.150 1.00 81.69 183 ASN A O 1
ATOM 1424 N N . CYS A 1 184 ? -3.235 -4.001 -29.264 1.00 74.31 184 CYS A N 1
ATOM 1425 C CA . CYS A 1 184 ? -4.153 -5.094 -28.939 1.00 74.31 184 CYS A CA 1
ATOM 1426 C C . CYS A 1 184 ? -3.575 -6.065 -27.892 1.00 74.31 184 CYS A C 1
ATOM 1428 O O . CYS A 1 184 ? -4.306 -6.505 -27.005 1.00 74.31 184 CYS A O 1
ATOM 1430 N N . GLY A 1 185 ? -2.268 -6.355 -27.943 1.00 77.62 185 GLY A N 1
ATOM 1431 C CA . GLY A 1 185 ? -1.610 -7.229 -26.963 1.00 77.62 185 GLY A CA 1
ATOM 1432 C C . GLY A 1 185 ? -1.558 -6.615 -25.561 1.00 77.62 185 GLY A C 1
ATOM 1433 O O . GLY A 1 185 ? -1.929 -7.262 -24.584 1.00 77.62 185 GLY A O 1
ATOM 1434 N N . LEU A 1 186 ? -1.181 -5.337 -25.466 1.00 83.25 186 LEU A N 1
ATOM 1435 C CA . LEU A 1 186 ? -1.052 -4.634 -24.188 1.00 83.25 186 LEU A CA 1
ATOM 1436 C C . 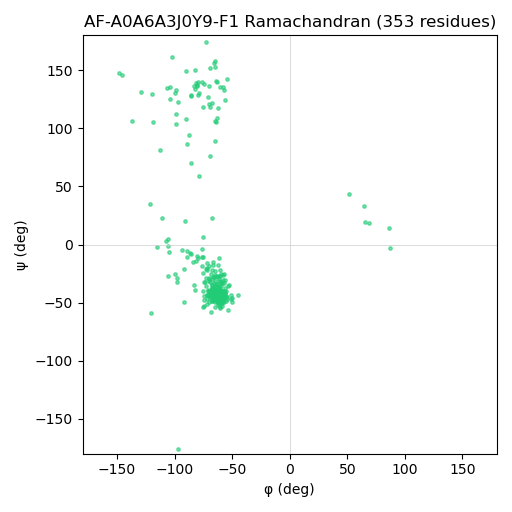LEU A 1 186 ? -2.419 -4.315 -23.564 1.00 83.25 186 LEU A C 1
ATOM 1438 O O . LEU A 1 186 ? -2.573 -4.413 -22.351 1.00 83.25 186 LEU A O 1
ATOM 1442 N N . ASN A 1 187 ? -3.431 -3.997 -24.374 1.00 85.56 187 ASN A N 1
ATOM 1443 C CA . ASN A 1 187 ? -4.764 -3.633 -23.889 1.00 85.56 187 ASN A CA 1
ATOM 1444 C C . ASN A 1 187 ? -5.413 -4.741 -23.038 1.00 85.56 187 ASN A C 1
ATOM 1446 O O . ASN A 1 187 ? -5.977 -4.465 -21.982 1.00 85.56 187 ASN A O 1
ATOM 1450 N N . HIS A 1 188 ? -5.288 -6.006 -23.451 1.00 86.31 188 HIS A N 1
ATOM 1451 C CA . HIS A 1 188 ? -5.820 -7.129 -22.672 1.00 86.31 188 HIS A CA 1
ATOM 1452 C C . HIS A 1 188 ? -5.109 -7.270 -21.322 1.00 86.31 188 HIS A C 1
ATOM 1454 O O . HIS A 1 188 ? -5.765 -7.489 -20.306 1.00 86.31 188 HIS A O 1
ATOM 1460 N N . VAL A 1 189 ? -3.786 -7.087 -21.290 1.00 87.31 189 VAL A N 1
ATOM 1461 C CA . VAL A 1 189 ? -3.006 -7.115 -20.044 1.00 87.31 189 VAL A CA 1
ATOM 1462 C C . VAL A 1 189 ? -3.412 -5.966 -19.126 1.00 87.31 189 VAL A C 1
ATOM 1464 O O . VAL A 1 189 ? -3.639 -6.193 -17.939 1.00 87.31 189 VAL A O 1
ATOM 1467 N N . LEU A 1 190 ? -3.564 -4.754 -19.670 1.00 89.31 190 LEU A N 1
ATOM 1468 C CA . LEU A 1 190 ? -4.007 -3.579 -18.917 1.00 89.31 190 LEU A CA 1
ATOM 1469 C C . LEU A 1 190 ? -5.403 -3.781 -18.327 1.00 89.31 190 LEU A C 1
ATOM 1471 O O . LEU A 1 190 ? -5.610 -3.484 -17.154 1.00 89.31 190 LEU A O 1
ATOM 1475 N N . LEU A 1 191 ? -6.344 -4.328 -19.100 1.00 89.94 191 LEU A N 1
ATOM 1476 C CA . LEU A 1 191 ? -7.693 -4.613 -18.615 1.00 89.94 191 LEU A CA 1
ATOM 1477 C C . LEU A 1 191 ? -7.685 -5.681 -17.516 1.00 89.94 191 LEU A C 1
ATOM 1479 O O . LEU A 1 191 ? -8.298 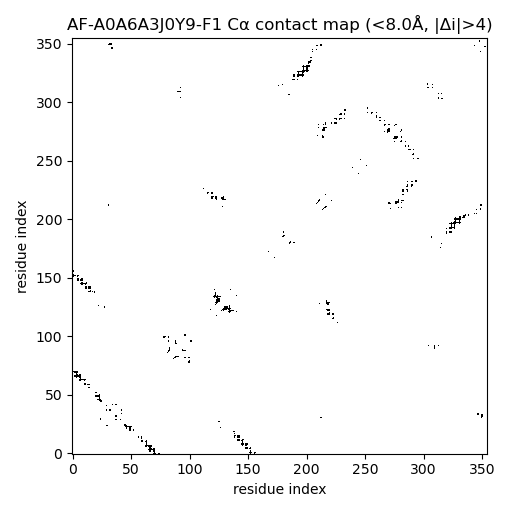-5.476 -16.470 1.00 89.94 191 LEU A O 1
ATOM 1483 N N . CYS A 1 192 ? -6.972 -6.792 -17.719 1.00 88.94 192 CYS A N 1
ATOM 1484 C CA . CYS A 1 192 ? -6.835 -7.838 -16.703 1.00 88.94 192 CYS A CA 1
ATOM 1485 C C . CYS A 1 192 ? -6.225 -7.287 -15.411 1.00 88.94 192 CYS A C 1
ATOM 1487 O O . CYS A 1 192 ? -6.693 -7.616 -14.325 1.00 88.94 192 CYS A O 1
ATOM 1489 N N . ARG A 1 193 ? -5.223 -6.411 -15.521 1.00 89.25 193 ARG A N 1
ATOM 1490 C CA . ARG A 1 193 ? -4.570 -5.780 -14.369 1.00 89.25 193 ARG A CA 1
ATOM 1491 C C . ARG A 1 193 ? -5.444 -4.763 -13.666 1.00 89.25 193 ARG A C 1
ATOM 1493 O O . ARG A 1 193 ? -5.472 -4.741 -12.441 1.00 89.25 193 ARG A O 1
ATOM 1500 N N . PHE A 1 194 ? -6.207 -3.982 -14.421 1.00 91.62 194 PHE A N 1
ATOM 1501 C CA . PHE A 1 194 ? -7.197 -3.076 -13.858 1.00 91.62 194 PHE A CA 1
ATOM 1502 C C . PHE A 1 194 ? -8.252 -3.841 -13.057 1.00 91.62 194 PHE A C 1
ATOM 1504 O O . PHE A 1 194 ? -8.461 -3.551 -11.884 1.00 91.62 194 PHE A O 1
ATOM 1511 N N . VAL A 1 195 ? -8.883 -4.847 -13.672 1.00 92.25 195 VAL A N 1
ATOM 1512 C CA . VAL A 1 195 ? -9.928 -5.655 -13.027 1.00 92.25 195 VAL A CA 1
ATOM 1513 C C . VAL A 1 195 ? -9.360 -6.431 -11.840 1.00 92.25 195 VAL A C 1
ATOM 1515 O O . VAL A 1 195 ? -9.971 -6.431 -10.777 1.00 92.25 195 VAL A O 1
ATOM 1518 N N . GLY A 1 196 ? -8.174 -7.025 -11.987 1.00 88.56 196 GLY A N 1
ATOM 1519 C CA . GLY A 1 196 ? -7.468 -7.693 -10.893 1.00 88.56 196 GLY A CA 1
ATOM 1520 C C . GLY A 1 196 ? -7.185 -6.748 -9.726 1.00 88.56 196 GLY A C 1
ATOM 1521 O O . GLY A 1 196 ? -7.478 -7.093 -8.586 1.00 88.56 196 GLY A O 1
ATOM 1522 N N . GLY A 1 197 ? -6.719 -5.528 -10.008 1.00 89.56 197 GLY A N 1
ATOM 1523 C CA . GLY A 1 197 ? -6.524 -4.483 -9.003 1.00 89.56 197 GLY A CA 1
ATOM 1524 C C . GLY A 1 197 ? -7.827 -4.070 -8.315 1.00 89.56 197 GLY A C 1
ATOM 1525 O O . GLY A 1 197 ? -7.844 -3.913 -7.099 1.00 89.56 197 GLY A O 1
ATOM 1526 N N . VAL A 1 198 ? -8.934 -3.949 -9.059 1.00 92.75 198 VAL A N 1
ATOM 1527 C CA . VAL A 1 198 ? -10.266 -3.689 -8.481 1.00 92.75 198 VAL A CA 1
ATOM 1528 C C . VAL A 1 198 ? -10.679 -4.818 -7.545 1.00 92.75 198 VAL A C 1
ATOM 1530 O O . VAL A 1 198 ? -11.081 -4.539 -6.421 1.00 92.75 198 VAL A O 1
ATOM 1533 N N . CYS A 1 199 ? -10.552 -6.077 -7.967 1.00 89.75 199 CYS A N 1
ATOM 1534 C CA . CYS A 1 199 ? -10.886 -7.232 -7.134 1.00 89.75 199 CYS A CA 1
ATOM 1535 C C . CYS A 1 199 ? -10.008 -7.316 -5.877 1.00 89.75 199 CYS A C 1
ATOM 1537 O O . CYS A 1 199 ? -10.538 -7.546 -4.797 1.00 89.75 199 CYS A O 1
ATOM 1539 N N . ALA A 1 200 ? -8.699 -7.084 -6.001 1.00 85.75 200 ALA A N 1
ATOM 1540 C CA . ALA A 1 200 ? -7.763 -7.091 -4.876 1.00 85.75 200 ALA A CA 1
ATOM 1541 C C . ALA A 1 200 ? -7.978 -5.919 -3.902 1.00 85.75 200 ALA A C 1
ATOM 1543 O O . ALA A 1 200 ? -7.625 -6.014 -2.733 1.00 85.75 200 ALA A O 1
ATOM 1544 N N . GLY A 1 201 ? -8.551 -4.807 -4.372 1.00 87.31 201 GLY A N 1
ATOM 1545 C CA . GLY A 1 201 ? -8.883 -3.653 -3.538 1.00 87.31 201 GLY A CA 1
ATOM 1546 C C . GLY A 1 201 ? -10.172 -3.800 -2.726 1.00 87.31 201 GLY A C 1
ATOM 1547 O O . GLY A 1 201 ? -10.432 -2.961 -1.862 1.00 87.31 201 GLY A O 1
ATOM 1548 N N . VAL A 1 202 ? -10.996 -4.818 -3.002 1.00 89.94 202 VAL A N 1
ATOM 1549 C CA . VAL A 1 202 ? -12.223 -5.075 -2.238 1.00 89.94 202 VAL A CA 1
ATOM 1550 C C . VAL A 1 202 ? -11.842 -5.551 -0.841 1.00 89.94 202 VAL A C 1
ATOM 1552 O O . VAL A 1 202 ? -11.223 -6.594 -0.673 1.00 89.94 202 VAL A O 1
ATOM 1555 N N . SER A 1 203 ? -12.245 -4.789 0.168 1.00 88.00 203 SER A N 1
ATOM 1556 C CA . SER A 1 203 ? -12.032 -5.124 1.574 1.00 88.00 203 SER A CA 1
ATOM 1557 C C . SER A 1 203 ? -13.177 -4.571 2.416 1.00 88.00 203 SER A C 1
ATOM 1559 O O . SER A 1 203 ? -13.737 -3.525 2.071 1.00 88.00 203 SER A O 1
ATOM 1561 N N . ALA A 1 204 ? -13.527 -5.268 3.497 1.00 86.19 204 ALA A N 1
ATOM 1562 C CA . ALA A 1 204 ? -14.613 -4.866 4.384 1.00 86.19 204 ALA A CA 1
ATOM 1563 C C . ALA A 1 204 ? -14.140 -3.822 5.406 1.00 86.19 204 ALA A C 1
ATOM 1565 O O . ALA A 1 204 ? -13.097 -3.977 6.049 1.00 86.19 204 ALA A O 1
ATOM 1566 N N . THR A 1 205 ? -14.942 -2.781 5.639 1.00 85.19 205 THR A N 1
ATOM 1567 C CA . THR A 1 205 ? -14.622 -1.729 6.624 1.00 85.19 205 THR A CA 1
ATOM 1568 C C . THR A 1 205 ? -14.474 -2.250 8.056 1.00 85.19 205 THR A C 1
ATOM 1570 O O . THR A 1 205 ? -13.808 -1.614 8.873 1.00 85.19 205 THR A O 1
ATOM 1573 N N . ALA A 1 206 ? -15.063 -3.409 8.358 1.00 85.69 206 ALA A N 1
ATOM 1574 C CA . ALA A 1 206 ? -15.025 -4.047 9.670 1.00 85.69 206 ALA A CA 1
ATOM 1575 C C . ALA A 1 206 ? -13.733 -4.839 9.956 1.00 85.69 206 ALA A C 1
ATOM 1577 O O . ALA A 1 206 ? -13.515 -5.206 11.108 1.00 85.69 206 ALA A O 1
ATOM 1578 N N . VAL A 1 207 ? -12.855 -5.072 8.968 1.00 87.19 207 VAL A N 1
ATOM 1579 C CA . VAL A 1 207 ? -11.620 -5.868 9.150 1.00 87.19 207 VAL A CA 1
ATOM 1580 C C . VAL A 1 207 ? -10.753 -5.309 10.281 1.00 87.19 207 VAL A C 1
ATOM 1582 O O . VAL A 1 207 ? -10.372 -6.050 11.183 1.00 87.19 207 VAL A O 1
ATOM 1585 N N . ASN A 1 208 ? -10.500 -3.995 10.286 1.00 86.81 208 ASN A N 1
ATOM 1586 C CA . ASN A 1 208 ? -9.671 -3.354 11.313 1.00 86.81 208 ASN A CA 1
ATOM 1587 C C . ASN A 1 208 ? -10.323 -3.400 12.713 1.00 86.81 208 ASN A C 1
ATOM 1589 O O . ASN A 1 208 ? -9.654 -3.816 13.660 1.00 86.81 208 ASN A O 1
ATOM 1593 N N . PRO A 1 209 ? -11.615 -3.041 12.882 1.00 87.31 209 PRO A N 1
ATOM 1594 C CA . PRO A 1 209 ? -12.318 -3.245 14.147 1.00 87.31 209 PRO A CA 1
ATOM 1595 C C . PRO A 1 209 ? -12.324 -4.696 14.646 1.00 87.31 209 PRO A C 1
ATOM 1597 O O . PRO A 1 209 ? -12.128 -4.910 15.836 1.00 87.31 209 PRO A O 1
ATOM 1600 N N . ILE A 1 210 ? -12.519 -5.693 13.777 1.00 88.31 210 ILE A N 1
ATOM 1601 C CA . ILE A 1 210 ? -12.509 -7.114 14.170 1.00 88.31 210 ILE A CA 1
ATOM 1602 C C . ILE A 1 210 ? -11.105 -7.536 14.618 1.00 88.31 210 ILE A C 1
ATOM 1604 O O . ILE A 1 210 ? -10.956 -8.157 15.674 1.00 88.31 210 ILE A O 1
ATOM 1608 N N . ALA A 1 211 ? -10.070 -7.158 13.862 1.00 86.88 211 ALA A N 1
ATOM 1609 C CA . ALA A 1 211 ? -8.679 -7.413 14.224 1.00 86.88 211 ALA A CA 1
ATOM 1610 C C . ALA A 1 211 ? -8.353 -6.841 15.613 1.00 86.88 211 ALA A C 1
ATOM 1612 O O . ALA A 1 211 ? -7.753 -7.514 16.452 1.00 86.88 211 ALA A O 1
ATOM 1613 N N . PHE A 1 212 ? -8.805 -5.614 15.878 1.00 86.75 212 PHE A N 1
ATOM 1614 C CA . PHE A 1 212 ? -8.545 -4.918 17.130 1.00 86.75 212 PHE A CA 1
ATOM 1615 C C . PHE A 1 212 ? -9.388 -5.446 18.305 1.00 86.75 212 PHE A C 1
ATOM 1617 O O . PHE A 1 212 ? -8.826 -5.838 19.325 1.00 86.75 212 PHE A O 1
ATOM 1624 N N . TYR A 1 213 ? -10.719 -5.499 18.177 1.00 85.50 213 TYR A N 1
ATOM 1625 C CA . TYR A 1 213 ? -11.626 -5.846 19.280 1.00 85.50 213 TYR A CA 1
ATOM 1626 C C . TYR A 1 213 ? -11.773 -7.352 19.517 1.00 85.50 213 TYR A C 1
ATOM 1628 O O . TYR A 1 213 ? -11.842 -7.770 20.670 1.00 85.50 213 TYR A O 1
ATOM 1636 N N . TYR A 1 214 ? -11.821 -8.183 18.468 1.00 87.31 214 TYR A N 1
ATOM 1637 C CA . TYR A 1 214 ? -12.001 -9.634 18.629 1.00 87.31 214 TYR A CA 1
ATOM 1638 C C . TYR A 1 214 ? -10.681 -10.377 18.705 1.00 87.31 214 TYR A C 1
ATOM 1640 O O . TYR A 1 214 ? -10.498 -11.202 19.598 1.00 87.31 214 TYR A O 1
ATOM 1648 N N . ALA A 1 215 ? -9.765 -10.112 17.774 1.00 86.38 215 ALA A N 1
ATOM 1649 C CA . ALA A 1 215 ? -8.492 -10.824 17.734 1.00 86.38 215 ALA A CA 1
ATOM 1650 C C . ALA A 1 215 ? -7.427 -10.219 18.668 1.00 86.38 215 ALA A C 1
ATOM 1652 O O . ALA A 1 215 ? -6.436 -10.893 18.954 1.00 86.38 215 ALA A O 1
ATOM 1653 N N . GLY A 1 216 ? -7.629 -8.993 19.171 1.00 84.62 216 GLY A N 1
ATOM 1654 C CA . GLY A 1 216 ? -6.687 -8.322 20.073 1.00 84.62 216 GLY A CA 1
ATOM 1655 C C . GLY A 1 216 ? -5.347 -8.019 19.404 1.00 84.62 216 GLY A C 1
ATOM 1656 O O . GLY A 1 216 ? -4.294 -8.122 20.034 1.00 84.62 216 GLY A O 1
ATOM 1657 N N . VAL A 1 217 ? -5.365 -7.731 18.102 1.00 85.62 217 VAL A N 1
ATOM 1658 C CA . VAL A 1 217 ? -4.153 -7.527 17.311 1.00 85.62 217 VAL A CA 1
ATOM 1659 C C . VAL A 1 217 ? -3.480 -6.216 17.703 1.00 85.62 217 VAL A C 1
ATOM 1661 O O . VAL A 1 217 ? -4.047 -5.136 17.568 1.00 85.62 217 VAL A O 1
ATOM 1664 N N . GLN A 1 218 ? -2.232 -6.321 18.153 1.00 85.38 218 GLN A N 1
ATOM 1665 C CA . GLN A 1 218 ? -1.373 -5.171 18.418 1.00 85.38 218 GLN A CA 1
ATOM 1666 C C . GLN A 1 218 ? -0.728 -4.651 17.117 1.00 85.38 218 GLN A C 1
ATOM 1668 O O . GLN A 1 218 ? -0.206 -5.471 16.349 1.00 85.38 218 GLN A O 1
ATOM 1673 N N . PRO A 1 219 ? -0.641 -3.320 16.912 1.00 82.75 219 PRO A N 1
ATOM 1674 C CA . PRO A 1 219 ? -0.056 -2.719 15.707 1.00 82.75 219 PRO A CA 1
ATOM 1675 C C . PRO A 1 219 ? 1.388 -3.154 15.413 1.00 82.75 219 PRO A C 1
ATOM 1677 O O . PRO A 1 219 ? 1.740 -3.427 14.264 1.00 82.75 219 PRO A O 1
ATOM 1680 N N . LEU A 1 220 ? 2.235 -3.263 16.447 1.00 84.38 220 LEU A N 1
ATOM 1681 C CA . LEU A 1 220 ? 3.620 -3.733 16.308 1.00 84.38 220 LEU A CA 1
ATOM 1682 C C . LEU A 1 220 ? 3.676 -5.125 15.666 1.00 84.38 220 LEU A C 1
ATOM 1684 O O . LEU A 1 220 ? 4.437 -5.361 14.732 1.00 84.38 220 LEU A O 1
ATOM 1688 N N . ASN A 1 221 ? 2.875 -6.056 16.179 1.00 85.88 221 ASN A N 1
ATOM 1689 C CA . ASN A 1 221 ? 2.920 -7.442 15.732 1.00 85.88 221 ASN A CA 1
ATOM 1690 C C . ASN A 1 221 ? 2.345 -7.564 14.321 1.00 85.88 221 ASN A C 1
ATOM 1692 O O . ASN A 1 221 ? 2.917 -8.278 13.505 1.00 85.88 221 ASN A O 1
ATOM 1696 N N . ASP A 1 222 ? 1.267 -6.839 14.021 1.00 83.62 222 ASP A N 1
ATOM 1697 C CA . ASP A 1 222 ? 0.674 -6.812 12.683 1.00 83.62 222 ASP A CA 1
ATOM 1698 C C . ASP A 1 222 ? 1.671 -6.319 11.622 1.00 83.62 222 ASP A C 1
ATOM 1700 O O . ASP A 1 222 ? 1.920 -6.991 10.618 1.00 83.62 222 ASP A O 1
ATOM 1704 N N . THR A 1 223 ? 2.333 -5.191 11.895 1.00 81.31 223 THR A N 1
ATOM 1705 C CA . THR A 1 223 ? 3.316 -4.592 10.979 1.00 81.31 223 THR A CA 1
ATOM 1706 C C . THR A 1 223 ? 4.560 -5.463 10.800 1.00 81.31 223 THR A C 1
ATOM 1708 O O . THR A 1 223 ? 4.982 -5.716 9.668 1.00 81.31 223 THR A O 1
ATOM 1711 N N . VAL A 1 224 ? 5.147 -5.960 11.894 1.00 82.12 224 VAL A N 1
ATOM 1712 C CA . VAL A 1 224 ? 6.363 -6.786 11.843 1.00 82.12 224 VAL A CA 1
ATOM 1713 C C . VAL A 1 224 ? 6.092 -8.120 11.154 1.00 82.12 224 VAL A C 1
ATOM 1715 O O . VAL A 1 224 ? 6.866 -8.524 10.284 1.00 82.12 224 VAL A O 1
ATOM 1718 N N . VAL A 1 225 ? 5.006 -8.809 11.510 1.00 82.62 225 VAL A N 1
ATOM 1719 C CA . VAL A 1 225 ? 4.719 -10.130 10.943 1.00 82.62 225 VAL A CA 1
ATOM 1720 C C . VAL A 1 225 ? 4.337 -10.021 9.475 1.00 82.62 225 VAL A C 1
ATOM 1722 O O . VAL A 1 225 ? 4.853 -10.810 8.691 1.00 82.62 225 VAL A O 1
ATOM 1725 N N . SER A 1 226 ? 3.533 -9.034 9.072 1.00 80.00 226 SER A N 1
ATOM 1726 C CA . SER A 1 226 ? 3.192 -8.831 7.657 1.00 80.00 226 SER A CA 1
ATOM 1727 C C . SER A 1 226 ? 4.439 -8.602 6.796 1.00 80.00 226 SER A C 1
ATOM 1729 O O . SER A 1 226 ? 4.569 -9.173 5.712 1.00 80.00 226 SER A O 1
ATOM 1731 N N . PHE A 1 227 ? 5.417 -7.842 7.298 1.00 78.25 227 PHE A N 1
ATOM 1732 C CA . PHE A 1 227 ? 6.681 -7.647 6.588 1.00 78.25 227 PHE A CA 1
ATOM 1733 C C . PHE A 1 227 ? 7.518 -8.931 6.505 1.00 78.25 227 PHE A C 1
ATOM 1735 O O . PHE A 1 227 ? 7.994 -9.303 5.429 1.00 78.25 227 PHE A O 1
ATOM 1742 N N . VAL A 1 228 ? 7.691 -9.626 7.635 1.00 81.00 228 VAL A N 1
ATOM 1743 C CA . VAL A 1 228 ? 8.426 -10.900 7.684 1.00 81.00 228 VAL A CA 1
ATOM 1744 C C . VAL A 1 228 ? 7.767 -11.930 6.768 1.00 81.00 228 VAL A C 1
ATOM 1746 O O . VAL A 1 228 ? 8.469 -12.652 6.064 1.00 81.00 228 VAL A O 1
ATOM 1749 N N . ALA A 1 229 ? 6.438 -11.959 6.719 1.00 80.88 229 ALA A N 1
ATOM 1750 C CA . ALA A 1 229 ? 5.665 -12.836 5.858 1.00 80.88 229 ALA A CA 1
ATOM 1751 C C . ALA A 1 229 ? 5.998 -12.622 4.381 1.00 80.88 229 ALA A C 1
ATOM 1753 O O . ALA A 1 229 ? 6.385 -13.569 3.697 1.00 80.88 229 ALA A O 1
ATOM 1754 N N . ILE A 1 230 ? 5.928 -11.374 3.908 1.00 77.38 230 ILE A N 1
ATOM 1755 C CA . ILE A 1 230 ? 6.271 -11.021 2.526 1.00 77.38 230 ILE A CA 1
ATOM 1756 C C . ILE A 1 230 ? 7.719 -11.420 2.218 1.00 77.38 230 ILE A C 1
ATOM 1758 O O . ILE A 1 230 ? 7.981 -12.043 1.190 1.00 77.38 230 ILE A O 1
ATOM 1762 N N . ALA A 1 231 ? 8.663 -11.126 3.117 1.00 78.88 231 ALA A N 1
ATOM 1763 C CA . ALA A 1 231 ? 10.068 -11.480 2.924 1.00 78.88 231 ALA A CA 1
ATOM 1764 C C . ALA A 1 231 ? 10.286 -13.002 2.825 1.00 78.88 231 ALA A C 1
ATOM 1766 O O . ALA A 1 231 ? 11.016 -13.467 1.947 1.00 78.88 231 ALA A O 1
ATOM 1767 N N . VAL A 1 232 ? 9.632 -13.784 3.689 1.00 82.94 232 VAL A N 1
ATOM 1768 C CA . VAL A 1 232 ? 9.695 -15.254 3.682 1.00 82.94 232 VAL A CA 1
ATOM 1769 C C . VAL A 1 232 ? 9.074 -15.823 2.409 1.00 82.94 232 VAL A C 1
ATOM 1771 O O . VAL A 1 232 ? 9.661 -16.718 1.803 1.00 82.94 232 VAL A O 1
ATOM 1774 N N . VAL A 1 233 ? 7.930 -15.293 1.971 1.00 79.56 233 VAL A N 1
ATOM 1775 C CA . VAL A 1 233 ? 7.262 -15.721 0.734 1.00 79.56 233 VAL A CA 1
ATOM 1776 C C . VAL A 1 233 ? 8.131 -15.430 -0.487 1.00 79.56 233 VAL A C 1
ATOM 1778 O O . VAL A 1 233 ? 8.348 -16.326 -1.302 1.00 79.56 233 VAL A O 1
ATOM 1781 N N . LEU A 1 234 ? 8.693 -14.224 -0.600 1.00 77.06 234 LEU A N 1
ATOM 1782 C CA . LEU A 1 234 ? 9.595 -13.869 -1.700 1.00 77.06 234 LEU A CA 1
ATOM 1783 C C . LEU A 1 234 ? 10.853 -14.743 -1.712 1.00 77.06 234 LEU A C 1
ATOM 1785 O O . LEU A 1 234 ? 11.290 -15.194 -2.772 1.00 77.06 234 LEU A O 1
ATOM 1789 N N . TRP A 1 235 ? 11.423 -15.022 -0.538 1.00 81.50 235 TRP A N 1
ATOM 1790 C CA . TRP A 1 235 ? 12.566 -15.922 -0.418 1.00 81.50 235 TRP A CA 1
ATOM 1791 C C . TRP A 1 235 ? 12.219 -17.355 -0.838 1.00 81.50 235 TRP A C 1
ATOM 1793 O O . TRP A 1 235 ? 12.970 -17.973 -1.595 1.00 81.50 235 TRP A O 1
ATOM 1803 N N . ALA A 1 236 ? 11.065 -17.868 -0.405 1.00 79.12 236 ALA A N 1
ATOM 1804 C CA . ALA A 1 236 ? 10.586 -19.194 -0.776 1.00 79.12 236 ALA A CA 1
ATOM 1805 C C . ALA A 1 236 ? 10.336 -19.305 -2.287 1.00 79.12 236 ALA A C 1
ATOM 1807 O O . ALA A 1 236 ? 10.755 -20.288 -2.895 1.00 79.12 236 ALA A O 1
ATOM 1808 N N . LEU A 1 237 ? 9.724 -18.293 -2.909 1.00 74.75 237 LEU A N 1
ATOM 1809 C CA . LEU A 1 237 ? 9.504 -18.261 -4.357 1.00 74.75 237 LEU A CA 1
ATOM 1810 C C . LEU A 1 237 ? 10.816 -18.214 -5.139 1.00 74.75 237 LEU A C 1
ATOM 1812 O O . LEU A 1 237 ? 10.958 -18.953 -6.109 1.00 74.75 237 LEU A O 1
ATOM 1816 N N . ASN A 1 238 ? 11.796 -17.420 -4.697 1.00 75.69 238 ASN A N 1
ATOM 1817 C CA . ASN A 1 238 ? 13.125 -17.403 -5.312 1.00 75.69 238 ASN A CA 1
ATOM 1818 C C . ASN A 1 238 ? 13.803 -18.782 -5.206 1.00 75.69 238 ASN A C 1
ATOM 1820 O O . ASN A 1 238 ? 14.337 -19.297 -6.185 1.00 75.69 238 ASN A O 1
ATOM 1824 N N . TRP A 1 239 ? 13.716 -19.438 -4.045 1.00 78.56 239 TRP A N 1
ATOM 1825 C CA . TRP A 1 239 ? 14.250 -20.793 -3.888 1.00 78.56 239 TRP A CA 1
ATOM 1826 C C . TRP A 1 239 ? 13.531 -21.806 -4.795 1.00 78.56 239 TRP A C 1
ATOM 1828 O O . TRP A 1 239 ? 14.179 -22.629 -5.444 1.00 78.56 239 TRP A O 1
ATOM 1838 N N . VAL A 1 240 ? 12.202 -21.761 -4.880 1.00 75.38 240 VAL A N 1
ATOM 1839 C CA . VAL A 1 240 ? 11.444 -22.648 -5.776 1.00 75.38 240 VAL A CA 1
ATOM 1840 C C . VAL A 1 240 ? 11.797 -22.376 -7.241 1.00 75.38 240 VAL A C 1
ATOM 1842 O O . VAL A 1 240 ? 11.985 -23.333 -7.984 1.00 75.38 240 VAL A O 1
ATOM 1845 N N . GLY A 1 241 ? 11.977 -21.112 -7.633 1.00 68.25 241 GLY A N 1
ATOM 1846 C CA . GLY A 1 241 ? 12.347 -20.711 -8.994 1.00 68.25 241 GLY A CA 1
ATOM 1847 C C . GLY A 1 241 ? 13.738 -21.170 -9.445 1.00 68.25 241 GLY A C 1
ATOM 1848 O O . GLY A 1 241 ? 13.962 -21.332 -10.637 1.00 68.25 241 GLY A O 1
ATOM 1849 N N . GLN A 1 242 ? 14.661 -21.448 -8.517 1.00 73.81 242 GLN A N 1
ATOM 1850 C CA . GLN A 1 242 ? 15.971 -22.042 -8.837 1.00 73.81 242 GLN A CA 1
ATOM 1851 C C . GLN A 1 242 ? 15.899 -23.539 -9.162 1.00 73.81 242 GLN A C 1
ATOM 1853 O O . GLN A 1 242 ? 16.891 -24.130 -9.589 1.00 73.81 242 GLN A O 1
ATOM 1858 N N . LYS A 1 243 ? 14.759 -24.186 -8.909 1.00 76.19 243 LYS A N 1
ATOM 1859 C CA . LYS A 1 243 ? 14.551 -25.594 -9.234 1.00 76.19 243 LYS A CA 1
ATOM 1860 C C . LYS A 1 243 ? 13.773 -25.677 -10.542 1.00 76.19 243 LYS A C 1
ATOM 1862 O O . LYS A 1 243 ? 12.732 -25.044 -10.671 1.00 76.19 243 LYS A O 1
ATOM 1867 N N . ASP A 1 244 ? 14.220 -26.531 -11.461 1.00 62.47 244 ASP A N 1
ATOM 1868 C CA . ASP A 1 244 ? 13.511 -26.833 -12.712 1.00 62.47 244 ASP A CA 1
ATOM 1869 C C . ASP A 1 244 ? 12.215 -27.617 -12.433 1.00 62.47 244 ASP A C 1
ATOM 1871 O O . ASP A 1 244 ? 12.135 -28.840 -12.571 1.00 62.47 244 ASP A O 1
ATOM 1875 N N . TRP A 1 245 ? 11.189 -26.918 -11.952 1.00 68.56 245 TRP A N 1
ATOM 1876 C CA . TRP A 1 245 ? 9.873 -27.475 -11.672 1.00 68.56 245 TRP A CA 1
ATOM 1877 C C . TRP A 1 245 ? 9.005 -27.355 -12.921 1.00 68.56 245 TRP A C 1
ATOM 1879 O O . TRP A 1 245 ? 8.538 -26.275 -13.266 1.00 68.56 245 TRP A O 1
ATOM 1889 N N . ASN A 1 246 ? 8.736 -28.484 -13.579 1.00 70.44 246 ASN A N 1
ATOM 1890 C CA . ASN A 1 246 ? 7.767 -28.566 -14.675 1.00 70.44 246 ASN A CA 1
ATOM 1891 C C . ASN A 1 246 ? 6.328 -28.613 -14.128 1.00 70.44 246 ASN A C 1
ATOM 1893 O O . ASN A 1 246 ? 5.610 -29.601 -14.300 1.00 70.44 246 ASN A O 1
ATOM 1897 N N . VAL A 1 247 ? 5.942 -27.585 -13.375 1.00 70.62 247 VAL A N 1
ATOM 1898 C CA . VAL A 1 247 ? 4.599 -27.444 -12.810 1.00 70.62 247 VAL A CA 1
ATOM 1899 C C . VAL A 1 247 ? 3.840 -26.405 -13.623 1.00 70.62 247 VAL A C 1
ATOM 1901 O O . VAL A 1 247 ? 4.369 -25.341 -13.933 1.00 70.62 247 VAL A O 1
ATOM 1904 N N . ASP A 1 248 ? 2.586 -26.706 -13.958 1.00 78.88 248 ASP A N 1
ATOM 1905 C CA . ASP A 1 248 ? 1.710 -25.738 -14.611 1.00 78.88 248 ASP A CA 1
ATOM 1906 C C . ASP A 1 248 ? 1.432 -24.564 -13.659 1.00 78.88 248 ASP A C 1
ATOM 1908 O O . ASP A 1 248 ? 0.676 -24.684 -12.690 1.00 78.88 248 ASP A O 1
ATOM 1912 N N . TYR A 1 249 ? 2.052 -23.417 -13.940 1.00 74.44 249 TYR A N 1
ATOM 1913 C CA . TYR A 1 249 ? 1.901 -22.195 -13.153 1.00 74.44 249 TYR A CA 1
ATOM 1914 C C . TYR A 1 249 ? 0.433 -21.764 -13.045 1.00 74.44 249 TYR A C 1
ATOM 1916 O O . TYR A 1 249 ? 0.028 -21.222 -12.020 1.00 74.44 249 TYR A O 1
ATOM 1924 N N . ARG A 1 250 ? -0.397 -22.059 -14.057 1.00 80.19 250 ARG A N 1
ATOM 1925 C CA . ARG A 1 250 ? -1.828 -21.721 -14.047 1.00 80.19 250 ARG A CA 1
ATOM 1926 C C . ARG A 1 250 ? -2.563 -22.479 -12.955 1.00 80.19 250 ARG A C 1
ATOM 1928 O O . ARG A 1 250 ? -3.360 -21.892 -12.227 1.00 80.19 250 ARG A O 1
ATOM 1935 N N . ALA A 1 251 ? -2.257 -23.767 -12.814 1.00 82.62 251 ALA A N 1
ATOM 1936 C CA . ALA A 1 251 ? -2.822 -24.602 -11.765 1.00 82.62 251 ALA A CA 1
ATOM 1937 C C . ALA A 1 251 ? -2.370 -24.133 -10.375 1.00 82.62 251 ALA A C 1
ATOM 1939 O O . ALA A 1 251 ? -3.194 -24.059 -9.467 1.00 82.62 251 ALA A O 1
ATOM 1940 N N . VAL A 1 252 ? -1.096 -23.755 -10.218 1.00 81.25 252 VAL A N 1
ATOM 1941 C CA . VAL A 1 252 ? -0.558 -23.243 -8.943 1.00 81.25 252 VAL A CA 1
ATOM 1942 C C . VAL A 1 252 ? -1.278 -21.972 -8.502 1.00 81.25 252 VAL A C 1
ATOM 1944 O O . VAL A 1 252 ? -1.633 -21.867 -7.333 1.00 81.25 252 VAL A O 1
ATOM 1947 N N . ILE A 1 253 ? -1.550 -21.041 -9.419 1.00 78.50 253 ILE A N 1
ATOM 1948 C CA . ILE A 1 253 ? -2.289 -19.811 -9.095 1.00 78.50 253 ILE A CA 1
ATOM 1949 C C . ILE A 1 253 ? -3.711 -20.147 -8.684 1.00 78.50 253 ILE A C 1
ATOM 1951 O O . ILE A 1 253 ? -4.140 -19.747 -7.614 1.00 78.50 253 ILE A O 1
ATOM 1955 N N . VAL A 1 254 ? -4.449 -20.886 -9.518 1.00 85.00 254 VAL A N 1
ATOM 1956 C CA . VAL A 1 254 ? -5.870 -21.153 -9.261 1.00 85.00 254 VAL A CA 1
ATOM 1957 C C . VAL A 1 254 ? -6.034 -21.888 -7.935 1.00 85.00 254 VAL A C 1
ATOM 1959 O O . VAL A 1 254 ? -6.837 -21.480 -7.099 1.00 85.00 254 VAL A O 1
ATOM 1962 N N . VAL A 1 255 ? -5.236 -22.931 -7.705 1.00 86.12 255 VAL A N 1
ATOM 1963 C CA . VAL A 1 255 ? -5.268 -23.687 -6.449 1.00 86.12 255 VAL A CA 1
ATOM 1964 C C . VAL A 1 255 ? -4.788 -22.826 -5.282 1.00 86.12 255 VAL A C 1
ATOM 1966 O O . VAL A 1 255 ? -5.418 -22.851 -4.227 1.00 86.12 255 VAL A O 1
ATOM 1969 N N . GLY A 1 256 ? -3.722 -22.043 -5.457 1.00 83.75 256 GLY A N 1
ATOM 1970 C CA . GLY A 1 256 ? -3.177 -21.155 -4.431 1.00 83.75 256 GLY A CA 1
ATOM 1971 C C . GLY A 1 256 ? -4.170 -20.079 -3.999 1.00 83.75 256 GLY A C 1
ATOM 1972 O O . GLY A 1 256 ? -4.425 -19.930 -2.808 1.00 83.75 256 GLY A O 1
ATOM 1973 N N . THR A 1 257 ? -4.799 -19.391 -4.952 1.00 84.25 257 THR A N 1
ATOM 1974 C CA . THR A 1 257 ? -5.821 -18.371 -4.698 1.00 84.25 257 THR A CA 1
ATOM 1975 C C . THR A 1 257 ? -7.066 -18.977 -4.059 1.00 84.25 257 THR A C 1
ATOM 1977 O O . THR A 1 257 ? -7.534 -18.447 -3.059 1.00 84.25 257 THR A O 1
ATOM 1980 N N . ILE A 1 258 ? -7.587 -20.104 -4.564 1.00 88.88 258 ILE A N 1
ATOM 1981 C CA . ILE A 1 258 ? -8.750 -20.771 -3.948 1.00 88.88 258 ILE A CA 1
ATOM 1982 C C . ILE A 1 258 ? -8.427 -21.194 -2.513 1.00 88.88 258 ILE A C 1
ATOM 1984 O O . ILE A 1 258 ? -9.233 -20.978 -1.614 1.00 88.88 258 ILE A O 1
ATOM 1988 N N . THR A 1 259 ? -7.245 -21.770 -2.286 1.00 88.25 259 THR A N 1
ATOM 1989 C CA . THR A 1 259 ? -6.818 -22.195 -0.947 1.00 88.25 259 THR A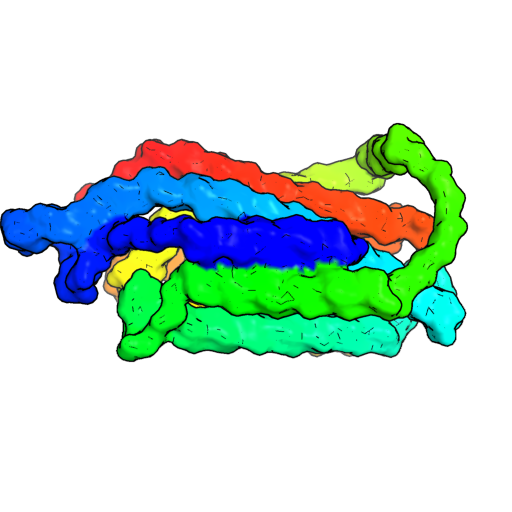 CA 1
ATOM 1990 C C . THR A 1 259 ? -6.699 -21.000 -0.008 1.00 88.25 259 THR A C 1
ATOM 1992 O O . THR A 1 259 ? -7.222 -21.062 1.100 1.00 88.25 259 THR A O 1
ATOM 1995 N N . ALA A 1 260 ? -6.080 -19.903 -0.455 1.00 86.94 260 ALA A N 1
ATOM 1996 C CA . ALA A 1 260 ? -5.968 -18.677 0.330 1.00 86.94 260 ALA A CA 1
ATOM 1997 C C . ALA A 1 260 ? -7.349 -18.116 0.697 1.00 86.94 260 ALA A C 1
ATOM 1999 O O . ALA A 1 260 ? -7.592 -17.855 1.867 1.00 86.94 260 ALA A O 1
ATOM 2000 N N . VAL A 1 261 ? -8.282 -18.039 -0.259 1.00 88.62 261 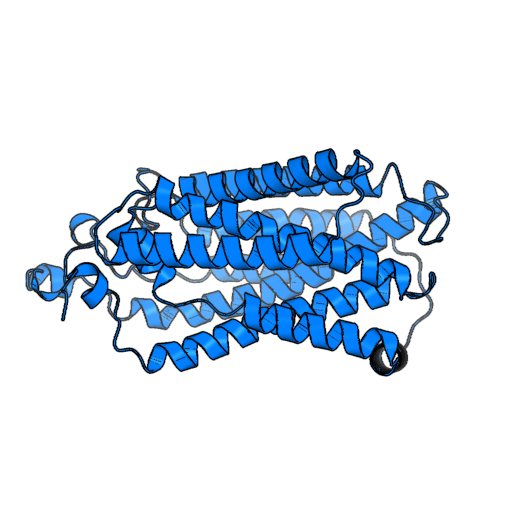VAL A N 1
ATOM 2001 C CA . VAL A 1 261 ? -9.654 -17.553 -0.019 1.00 88.62 261 VAL A CA 1
ATOM 2002 C C . VAL A 1 261 ? -10.421 -18.454 0.951 1.00 88.62 261 VAL A C 1
ATOM 2004 O O . VAL A 1 261 ? -11.127 -17.961 1.826 1.00 88.62 261 VAL A O 1
ATOM 2007 N N . VAL A 1 262 ? -10.301 -19.779 0.825 1.00 90.56 262 VAL A N 1
ATOM 2008 C CA . VAL A 1 262 ? -10.971 -20.723 1.736 1.00 90.56 262 VAL A CA 1
ATOM 2009 C C . VAL A 1 262 ? -10.423 -20.596 3.156 1.00 90.56 262 VAL A C 1
ATOM 2011 O O . VAL A 1 262 ? -11.200 -20.606 4.112 1.00 90.56 262 VAL A O 1
ATOM 2014 N N . LEU A 1 263 ? -9.102 -20.479 3.301 1.00 89.25 263 LEU A N 1
ATOM 2015 C CA . LEU A 1 263 ? -8.465 -20.311 4.604 1.00 89.25 263 LEU A CA 1
ATOM 2016 C C . LEU A 1 263 ? -8.797 -18.952 5.223 1.00 89.25 263 LEU A C 1
ATOM 2018 O O . LEU A 1 263 ? -9.097 -18.909 6.414 1.00 89.25 263 LEU A O 1
ATOM 2022 N N . ASP A 1 264 ? -8.807 -17.885 4.424 1.00 88.56 264 ASP A N 1
ATOM 2023 C CA . ASP A 1 264 ? -9.179 -16.544 4.868 1.00 88.56 264 ASP A CA 1
ATOM 2024 C C . ASP A 1 264 ? -10.636 -16.483 5.344 1.00 88.56 264 ASP A C 1
ATOM 2026 O O . ASP A 1 264 ? -10.921 -16.130 6.491 1.00 88.56 264 ASP A O 1
ATOM 2030 N N . CYS A 1 265 ? -11.563 -16.966 4.515 1.00 89.38 265 CYS A N 1
ATOM 2031 C CA . CYS A 1 265 ? -12.974 -17.055 4.874 1.00 89.38 265 CYS A CA 1
ATOM 2032 C C . CYS A 1 265 ? -13.181 -17.894 6.144 1.00 89.38 265 CYS A C 1
ATOM 2034 O O . CYS A 1 265 ? -13.906 -17.485 7.051 1.00 89.38 265 CYS A O 1
ATOM 2036 N N . GLY A 1 266 ? -12.512 -19.047 6.244 1.00 90.81 266 GLY A N 1
ATOM 2037 C CA . GLY A 1 266 ? -12.590 -19.913 7.417 1.00 90.81 266 GLY A CA 1
ATOM 2038 C C . GLY A 1 266 ? -12.079 -19.235 8.688 1.00 90.81 266 GLY A C 1
ATOM 2039 O O . GLY A 1 266 ? -12.761 -19.256 9.712 1.00 90.81 266 GLY A O 1
ATOM 2040 N N . ALA A 1 267 ? -10.905 -18.606 8.628 1.00 89.00 267 ALA A N 1
ATOM 2041 C CA . ALA A 1 267 ? -10.317 -17.928 9.775 1.00 89.00 267 ALA A CA 1
ATOM 2042 C C . ALA A 1 267 ? -11.151 -16.720 10.220 1.00 89.00 267 ALA A C 1
ATOM 2044 O O . ALA A 1 267 ? -11.457 -16.597 11.409 1.00 89.00 267 ALA A O 1
ATOM 2045 N N . THR A 1 268 ? -11.605 -15.904 9.269 1.00 88.75 268 THR A N 1
ATOM 2046 C CA . THR A 1 268 ? -12.478 -14.757 9.533 1.00 88.75 268 THR A CA 1
ATOM 2047 C C . THR A 1 268 ? -13.785 -15.196 10.200 1.00 88.75 268 THR A C 1
ATOM 2049 O O . THR A 1 268 ? -14.156 -14.664 11.248 1.00 88.75 268 THR A O 1
ATOM 2052 N N . LEU A 1 269 ? -14.454 -16.230 9.674 1.00 89.88 269 LEU A N 1
ATOM 2053 C CA . LEU A 1 269 ? -15.683 -16.770 10.266 1.00 89.88 269 LEU A CA 1
ATOM 2054 C C . LEU A 1 269 ? -15.457 -17.363 11.665 1.00 89.88 269 LEU A C 1
ATOM 2056 O O . LEU A 1 269 ? -16.278 -17.153 12.559 1.00 89.88 269 LEU A O 1
ATOM 2060 N N . PHE A 1 270 ? -14.342 -18.063 11.898 1.00 90.62 270 PHE A N 1
ATOM 2061 C CA . PHE A 1 270 ? -14.012 -18.591 13.227 1.00 90.62 270 PHE A CA 1
ATOM 2062 C C . PHE A 1 270 ? -13.739 -17.498 14.260 1.00 90.62 270 PHE A C 1
ATOM 2064 O O . PHE A 1 270 ? -14.065 -17.691 15.435 1.00 90.62 270 PHE A O 1
ATOM 2071 N N . THR A 1 271 ? -13.168 -16.364 13.854 1.00 88.81 271 THR A N 1
ATOM 2072 C CA . THR A 1 271 ? -12.974 -15.212 14.742 1.00 88.81 271 THR A CA 1
ATOM 2073 C C . THR A 1 271 ? -14.295 -14.509 15.046 1.00 88.81 271 THR A C 1
ATOM 2075 O O . THR A 1 271 ? -14.563 -14.214 16.215 1.00 88.81 271 THR A O 1
ATOM 2078 N N . ILE A 1 272 ? -15.149 -14.314 14.034 1.00 87.38 272 ILE A N 1
ATOM 2079 C CA . ILE A 1 272 ? -16.478 -13.705 14.199 1.00 87.38 272 ILE A CA 1
ATOM 2080 C C . ILE A 1 272 ? -17.345 -14.556 15.138 1.00 87.38 272 ILE A C 1
ATOM 2082 O O . ILE A 1 272 ? -17.821 -14.048 16.148 1.00 87.38 272 ILE A O 1
ATOM 2086 N N . TRP A 1 273 ? -17.468 -15.865 14.893 1.00 87.25 273 TRP A N 1
ATOM 2087 C CA . TRP A 1 273 ? -18.268 -16.776 15.731 1.00 87.25 273 TRP A CA 1
ATOM 2088 C C . TRP A 1 273 ? -17.626 -17.156 17.072 1.00 87.25 273 TRP A C 1
ATOM 2090 O O . TRP A 1 273 ? -18.143 -18.019 17.780 1.00 87.25 273 TRP A O 1
ATOM 2100 N N . GLY A 1 274 ? -16.491 -16.554 17.431 1.00 85.00 274 GLY A N 1
ATOM 2101 C CA . GLY A 1 274 ? -15.858 -16.772 18.731 1.00 85.00 274 GLY A CA 1
ATOM 2102 C C . GLY A 1 274 ? -15.273 -18.174 18.937 1.00 85.00 274 GLY A C 1
ATOM 2103 O O . GLY A 1 274 ? -15.017 -18.559 20.075 1.00 85.00 274 GLY A O 1
ATOM 2104 N N . VAL A 1 275 ? -15.033 -18.942 17.867 1.00 88.19 275 VAL A N 1
ATOM 2105 C CA . VAL A 1 275 ? -14.395 -20.268 17.953 1.00 88.19 275 VAL A CA 1
ATOM 2106 C C . VAL A 1 275 ? -12.899 -20.116 18.230 1.00 88.19 275 VAL A C 1
ATOM 2108 O O . VAL A 1 275 ? -12.360 -20.773 19.119 1.00 88.19 275 VAL A O 1
ATOM 2111 N N . VAL A 1 276 ? -12.225 -19.232 17.482 1.00 86.81 276 VAL A N 1
ATOM 2112 C CA . VAL A 1 276 ? -10.798 -18.919 17.650 1.00 86.81 276 VAL A CA 1
ATOM 2113 C C . VAL A 1 276 ? -10.591 -17.409 17.539 1.00 86.81 276 VAL A C 1
ATOM 2115 O O . VAL A 1 276 ? -10.620 -16.840 16.450 1.00 86.81 276 VAL A O 1
ATOM 2118 N N . ARG A 1 277 ? -10.341 -16.763 18.681 1.00 85.94 277 ARG A N 1
ATOM 2119 C CA . ARG A 1 277 ? -9.978 -15.343 18.791 1.00 85.94 277 ARG A CA 1
ATOM 2120 C C . ARG A 1 277 ? -8.545 -15.221 19.288 1.00 85.94 277 ARG A C 1
ATOM 2122 O O . ARG A 1 277 ? -8.287 -15.093 20.480 1.00 85.94 277 ARG A O 1
ATOM 2129 N N . SER A 1 278 ? -7.601 -15.367 18.364 1.00 89.12 278 SER A N 1
ATOM 2130 C CA . SER A 1 278 ? -6.174 -15.271 18.658 1.00 89.12 278 SER A CA 1
ATOM 2131 C C . SER A 1 278 ? -5.508 -14.316 17.686 1.00 89.12 278 SER A C 1
ATOM 2133 O O . SER A 1 278 ? -5.647 -14.465 16.473 1.00 89.12 278 SER A O 1
ATOM 2135 N N . GLN A 1 279 ? -4.714 -13.397 18.227 1.00 87.44 279 GLN A N 1
ATOM 2136 C CA . GLN A 1 279 ? -3.894 -12.472 17.457 1.00 87.44 279 GLN A CA 1
ATOM 2137 C C . GLN A 1 279 ? -3.050 -13.188 16.392 1.00 87.44 279 GLN A C 1
ATOM 2139 O O . GLN A 1 279 ? -3.022 -12.772 15.240 1.00 87.44 279 GLN A O 1
ATOM 2144 N N . TRP A 1 280 ? -2.386 -14.289 16.754 1.00 87.31 280 TRP A N 1
ATOM 2145 C CA . TRP A 1 280 ? -1.515 -15.032 15.834 1.00 87.31 280 TRP A CA 1
ATOM 2146 C C . TRP A 1 280 ? -2.289 -15.768 14.744 1.00 87.31 280 TRP A C 1
ATOM 2148 O O . TRP A 1 280 ? -1.769 -15.966 13.649 1.00 87.31 280 TRP A O 1
ATOM 2158 N N . PHE A 1 281 ? -3.529 -16.161 15.040 1.00 87.88 281 PHE A N 1
ATOM 2159 C CA . PHE A 1 281 ? -4.413 -16.771 14.057 1.00 87.88 281 PHE A CA 1
ATOM 2160 C C . PHE A 1 281 ? -4.863 -15.741 13.015 1.00 87.88 281 PHE A C 1
ATOM 2162 O O . PHE A 1 281 ? -4.792 -16.022 11.824 1.00 87.88 281 PHE A O 1
ATOM 2169 N N . TRP A 1 282 ? -5.223 -14.531 13.459 1.00 87.50 282 TRP A N 1
ATOM 2170 C CA . TRP A 1 282 ? -5.619 -13.433 12.574 1.00 87.50 282 TRP A CA 1
ATOM 2171 C C . TRP A 1 282 ? -4.455 -12.913 11.726 1.00 87.50 282 TRP A C 1
ATOM 2173 O O . TRP A 1 282 ? -4.565 -12.827 10.512 1.00 87.50 282 TRP A O 1
ATOM 2183 N N . ILE A 1 283 ? -3.299 -12.638 12.335 1.00 84.94 283 ILE A N 1
ATOM 2184 C CA . ILE A 1 283 ? -2.111 -12.154 11.609 1.00 84.94 283 ILE A CA 1
ATOM 2185 C C . ILE A 1 283 ? -1.605 -13.195 10.587 1.00 84.94 283 ILE A C 1
ATOM 2187 O O . ILE A 1 283 ? -1.010 -12.845 9.567 1.00 84.94 283 ILE A O 1
ATOM 2191 N N . GLY A 1 284 ? -1.857 -14.487 10.827 1.00 83.25 284 GLY A N 1
ATOM 2192 C CA . GLY A 1 284 ? -1.559 -15.548 9.865 1.00 83.25 284 GLY A CA 1
ATOM 2193 C C . GLY A 1 284 ? -2.241 -15.353 8.504 1.00 83.25 284 GLY A C 1
ATOM 2194 O O . GLY A 1 284 ? -1.696 -15.805 7.497 1.00 83.25 284 GLY A O 1
ATOM 2195 N N . LEU A 1 285 ? -3.371 -14.638 8.451 1.00 82.88 285 LEU A N 1
ATOM 2196 C CA . LEU A 1 285 ? -4.080 -14.295 7.212 1.00 82.88 285 LEU A CA 1
ATOM 2197 C C . LEU A 1 285 ? -3.191 -13.506 6.251 1.00 82.88 285 LEU A C 1
ATOM 2199 O O . LEU A 1 285 ? -3.030 -13.911 5.100 1.00 82.88 285 LEU A O 1
ATOM 2203 N N . SER A 1 286 ? -2.497 -12.481 6.750 1.00 77.06 286 SER A N 1
ATOM 2204 C CA . SER A 1 286 ? -1.576 -11.657 5.958 1.00 77.06 286 SER A CA 1
ATOM 2205 C C . SER A 1 286 ? -0.470 -12.491 5.296 1.00 77.06 286 SER A C 1
ATOM 2207 O O . SER A 1 286 ? -0.032 -12.202 4.183 1.00 77.06 286 SER A O 1
ATOM 2209 N N . VAL A 1 287 ? -0.024 -13.569 5.956 1.00 79.88 287 VAL A N 1
ATOM 2210 C CA . VAL A 1 287 ? 0.968 -14.505 5.398 1.00 79.88 287 VAL A CA 1
ATOM 2211 C C . VAL A 1 287 ? 0.379 -15.316 4.247 1.00 79.88 287 VAL A C 1
ATOM 2213 O O . VAL A 1 287 ? 1.046 -15.533 3.235 1.00 79.88 287 VAL A O 1
ATOM 2216 N N . MET A 1 288 ? -0.862 -15.776 4.399 1.00 81.19 288 MET A N 1
ATOM 2217 C CA . MET A 1 288 ? -1.543 -16.576 3.382 1.00 81.19 288 MET A CA 1
ATOM 2218 C C . MET A 1 288 ? -1.842 -15.751 2.130 1.00 81.19 288 MET A C 1
ATOM 2220 O O . MET A 1 288 ? -1.650 -16.249 1.023 1.00 81.19 288 MET A O 1
ATOM 2224 N N . GLU A 1 289 ? -2.226 -14.485 2.294 1.00 81.00 289 GLU A N 1
ATOM 2225 C CA . GLU A 1 289 ? -2.479 -13.544 1.195 1.00 81.00 289 GLU A CA 1
ATOM 2226 C C . GLU A 1 289 ? -1.204 -13.108 0.457 1.00 81.00 289 GLU A C 1
ATOM 2228 O O . GLU A 1 289 ? -1.231 -12.860 -0.755 1.00 81.00 289 GLU A O 1
ATOM 2233 N N . ALA A 1 290 ? -0.061 -13.070 1.149 1.00 81.25 290 ALA A N 1
ATOM 2234 C CA . ALA A 1 290 ? 1.217 -12.715 0.537 1.00 81.25 290 ALA A CA 1
ATOM 2235 C C . ALA A 1 290 ? 1.622 -13.688 -0.589 1.00 81.25 290 ALA A C 1
ATOM 2237 O O . ALA A 1 290 ? 2.279 -13.274 -1.545 1.00 81.25 290 ALA A O 1
ATOM 2238 N N . ILE A 1 291 ? 1.212 -14.963 -0.516 1.00 79.75 291 ILE A N 1
ATOM 2239 C CA . ILE A 1 291 ? 1.553 -15.987 -1.517 1.00 79.75 291 ILE A CA 1
ATOM 2240 C C . ILE A 1 291 ? 0.874 -15.709 -2.874 1.00 79.75 291 ILE A C 1
ATOM 2242 O O . ILE A 1 291 ? 1.603 -15.556 -3.859 1.00 79.75 291 ILE A O 1
ATOM 2246 N N . PRO A 1 292 ? -0.472 -15.605 -2.980 1.00 81.50 292 PRO A N 1
ATOM 2247 C CA . PRO A 1 292 ? -1.129 -15.215 -4.228 1.00 81.50 292 PRO A CA 1
ATOM 2248 C C . PRO A 1 292 ? -0.635 -13.879 -4.786 1.00 81.50 292 PRO A C 1
ATOM 22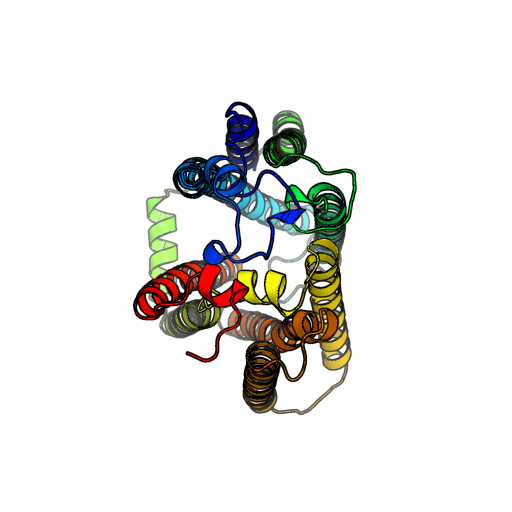50 O O . PRO A 1 292 ? -0.436 -13.769 -5.994 1.00 81.50 292 PRO A O 1
ATOM 2253 N N . SER A 1 293 ? -0.399 -12.890 -3.918 1.00 80.38 293 SER A N 1
ATOM 2254 C CA . SER A 1 293 ? 0.094 -11.567 -4.318 1.00 80.38 293 SER A CA 1
ATOM 2255 C C . SER A 1 293 ? 1.472 -11.646 -4.984 1.00 80.38 293 SER A C 1
ATOM 2257 O O . SER A 1 293 ? 1.682 -11.117 -6.078 1.00 80.38 293 SER A O 1
ATOM 2259 N N . ALA A 1 294 ? 2.404 -12.385 -4.376 1.00 79.81 294 ALA A N 1
ATOM 2260 C CA . ALA A 1 294 ? 3.737 -12.560 -4.934 1.00 79.81 294 ALA A CA 1
ATOM 2261 C C . ALA A 1 294 ? 3.720 -13.356 -6.252 1.00 79.81 294 ALA A C 1
ATOM 2263 O O . ALA A 1 294 ? 4.449 -13.008 -7.181 1.00 79.81 294 ALA A O 1
ATOM 2264 N N . LEU A 1 295 ? 2.855 -14.372 -6.372 1.00 78.31 295 LEU A N 1
ATOM 2265 C CA . LEU A 1 295 ? 2.663 -15.107 -7.625 1.00 78.31 295 LEU A CA 1
ATOM 2266 C C . LEU A 1 295 ? 2.120 -14.205 -8.743 1.00 78.31 295 LEU A C 1
ATOM 2268 O O . LEU A 1 295 ? 2.685 -14.214 -9.841 1.00 78.31 295 LEU A O 1
ATOM 2272 N N . ASP A 1 296 ? 1.076 -13.408 -8.480 1.00 80.00 296 ASP A N 1
ATOM 2273 C CA . ASP A 1 296 ? 0.547 -12.456 -9.469 1.00 80.00 296 ASP A CA 1
ATOM 2274 C C . ASP A 1 296 ? 1.635 -11.475 -9.918 1.00 80.00 296 ASP A C 1
ATOM 2276 O O . ASP A 1 296 ? 1.825 -11.287 -11.122 1.00 80.00 296 ASP A O 1
ATOM 2280 N N . TYR A 1 297 ? 2.423 -10.923 -8.990 1.00 79.88 297 TYR A N 1
ATOM 2281 C CA . TYR A 1 297 ? 3.538 -10.033 -9.321 1.00 79.88 297 TYR A CA 1
ATOM 2282 C C . TYR A 1 297 ? 4.588 -10.699 -10.229 1.00 79.88 297 TYR A C 1
ATOM 2284 O O . TYR A 1 297 ? 4.995 -10.124 -11.246 1.00 79.88 297 TYR A O 1
ATOM 2292 N N . THR A 1 298 ? 5.011 -11.928 -9.920 1.00 77.88 298 THR A N 1
ATOM 2293 C CA . THR A 1 298 ? 5.990 -12.656 -10.746 1.00 77.88 298 THR A CA 1
ATOM 2294 C C . THR A 1 298 ? 5.465 -12.873 -12.164 1.00 77.88 298 THR A C 1
ATOM 2296 O O . THR A 1 298 ? 6.151 -12.560 -13.136 1.00 77.88 298 THR A O 1
ATOM 2299 N N . ILE A 1 299 ? 4.224 -13.335 -12.302 1.00 77.50 299 ILE A N 1
ATOM 2300 C CA . ILE A 1 299 ? 3.615 -13.596 -13.613 1.00 77.50 299 ILE A CA 1
ATOM 2301 C C . ILE A 1 299 ? 3.397 -12.298 -14.377 1.00 77.50 299 ILE A C 1
ATOM 2303 O O . ILE A 1 299 ? 3.606 -12.254 -15.586 1.00 77.50 299 ILE A O 1
ATOM 2307 N N . SER A 1 300 ? 3.012 -11.227 -13.678 1.00 79.62 300 SER A N 1
ATOM 2308 C CA . SER A 1 300 ? 2.907 -9.888 -14.257 1.00 79.62 300 SER A CA 1
ATOM 2309 C C . SER A 1 300 ? 4.167 -9.493 -14.993 1.00 79.62 300 SER A C 1
ATOM 2311 O O . SER A 1 300 ? 4.095 -9.001 -16.116 1.00 79.62 300 SER A O 1
ATOM 2313 N N . THR A 1 301 ? 5.296 -9.720 -14.332 1.00 77.38 301 THR A N 1
ATOM 2314 C CA . THR A 1 301 ? 6.608 -9.332 -14.820 1.00 77.38 301 THR A CA 1
ATOM 2315 C C . THR A 1 301 ? 6.996 -10.181 -16.026 1.00 77.38 301 THR A C 1
ATOM 2317 O O . THR A 1 301 ? 7.414 -9.627 -17.034 1.00 77.38 301 THR A O 1
ATOM 2320 N N . VAL A 1 302 ? 6.768 -11.499 -15.978 1.00 78.88 302 VAL A N 1
ATOM 2321 C CA . VAL A 1 302 ? 7.052 -12.411 -17.104 1.00 78.88 302 VAL A CA 1
ATOM 2322 C C . VAL A 1 302 ? 6.175 -12.112 -18.325 1.00 78.88 302 VAL A C 1
ATOM 2324 O O . VAL A 1 302 ? 6.670 -11.980 -19.437 1.00 78.88 302 VAL A O 1
ATOM 2327 N N . VAL A 1 303 ? 4.865 -11.941 -18.143 1.00 81.12 303 VAL A N 1
ATOM 2328 C CA . VAL A 1 303 ? 3.957 -11.608 -19.256 1.00 81.12 303 VAL A CA 1
ATOM 2329 C C . VAL A 1 303 ? 4.338 -10.266 -19.885 1.00 81.12 303 VAL A C 1
ATOM 2331 O O . VAL A 1 303 ? 4.253 -10.087 -21.099 1.00 81.12 303 VAL A O 1
ATOM 2334 N N . LEU A 1 304 ? 4.777 -9.311 -19.065 1.00 81.12 304 LEU A N 1
ATOM 2335 C CA . LEU A 1 304 ? 5.240 -8.025 -19.554 1.00 81.12 304 LEU A CA 1
ATOM 2336 C C . LEU A 1 304 ? 6.540 -8.149 -20.361 1.00 81.12 304 LEU A C 1
ATOM 2338 O O . LEU A 1 304 ? 6.631 -7.517 -21.409 1.00 81.12 304 LEU A O 1
ATOM 2342 N N . THR A 1 305 ? 7.517 -8.950 -19.923 1.00 77.25 305 THR A N 1
ATOM 2343 C CA . THR A 1 305 ? 8.769 -9.156 -20.677 1.00 77.25 305 THR A CA 1
ATOM 2344 C C . THR A 1 305 ? 8.547 -9.876 -22.004 1.00 77.25 305 THR A C 1
ATOM 2346 O O . THR A 1 305 ? 9.291 -9.629 -22.948 1.00 77.25 305 THR A O 1
ATOM 2349 N N . GLU A 1 306 ? 7.515 -10.714 -22.113 1.00 80.75 306 GLU A N 1
ATOM 2350 C CA . GLU A 1 306 ? 7.152 -11.389 -23.367 1.00 80.75 306 GLU A CA 1
ATOM 2351 C C . GLU A 1 306 ? 6.474 -10.461 -24.389 1.00 80.75 306 GLU A C 1
ATOM 2353 O O . GLU A 1 306 ? 6.618 -10.659 -25.595 1.00 80.75 306 GLU A O 1
ATOM 2358 N N . ILE A 1 307 ? 5.710 -9.466 -23.926 1.00 80.81 307 ILE A N 1
ATOM 2359 C CA . ILE A 1 307 ? 4.881 -8.604 -24.789 1.00 80.81 307 ILE A CA 1
ATOM 2360 C C . ILE A 1 307 ? 5.572 -7.277 -25.117 1.00 80.81 307 ILE A C 1
ATOM 2362 O O . ILE A 1 307 ? 5.283 -6.667 -26.149 1.00 80.81 307 ILE A O 1
ATOM 2366 N N . ALA A 1 308 ? 6.441 -6.790 -24.234 1.00 78.06 308 ALA A N 1
ATOM 2367 C CA . ALA A 1 308 ? 7.009 -5.461 -24.357 1.00 78.06 308 ALA A CA 1
ATOM 2368 C C . ALA A 1 308 ? 8.256 -5.423 -25.246 1.00 78.06 308 ALA A C 1
ATOM 2370 O O . ALA A 1 308 ? 9.242 -6.120 -25.010 1.00 78.06 308 ALA A O 1
ATOM 2371 N N . ASP A 1 309 ? 8.246 -4.511 -26.219 1.00 75.00 309 ASP A N 1
ATOM 2372 C CA . ASP A 1 309 ? 9.435 -4.189 -27.001 1.00 75.00 309 ASP A CA 1
ATOM 2373 C C . ASP A 1 309 ? 10.526 -3.582 -26.107 1.00 75.00 309 ASP A C 1
ATOM 2375 O O . ASP A 1 309 ? 10.258 -2.719 -25.264 1.00 75.00 309 ASP A O 1
ATOM 2379 N N . ALA A 1 310 ? 11.780 -3.959 -26.363 1.00 68.88 310 ALA A N 1
ATOM 2380 C CA . ALA A 1 310 ? 12.974 -3.480 -25.660 1.00 68.88 310 ALA A CA 1
ATOM 2381 C C . ALA A 1 310 ? 13.001 -1.956 -25.438 1.00 68.88 310 ALA A C 1
ATOM 2383 O O . ALA A 1 310 ? 13.322 -1.480 -24.352 1.00 68.88 310 ALA A O 1
ATOM 2384 N N . SER A 1 311 ? 12.626 -1.182 -26.461 1.00 67.56 311 SER A N 1
ATOM 2385 C CA . SER A 1 311 ? 12.640 0.283 -26.422 1.00 67.56 311 SER A CA 1
ATOM 2386 C C . SER A 1 311 ? 11.487 0.903 -25.628 1.00 67.56 311 SER A C 1
ATOM 2388 O O . SER A 1 311 ? 11.566 2.075 -25.271 1.00 67.56 311 SER A O 1
ATOM 2390 N N . ALA A 1 312 ? 10.409 0.153 -25.375 1.00 72.88 312 ALA A N 1
ATOM 2391 C CA . ALA A 1 312 ? 9.197 0.630 -24.705 1.00 72.88 312 ALA A CA 1
ATOM 2392 C C . ALA A 1 312 ? 8.939 -0.046 -23.345 1.00 72.88 312 ALA A C 1
ATOM 2394 O O . ALA A 1 312 ? 7.995 0.340 -22.656 1.00 72.88 312 ALA A O 1
ATOM 2395 N N . TYR A 1 313 ? 9.778 -1.004 -22.934 1.00 76.00 313 TYR A N 1
ATOM 2396 C CA . TYR A 1 313 ? 9.602 -1.803 -21.718 1.00 76.00 313 TYR A CA 1
ATOM 2397 C C . TYR A 1 313 ? 9.335 -0.964 -20.463 1.00 76.00 313 TYR A C 1
ATOM 2399 O O . TYR A 1 313 ? 8.359 -1.207 -19.761 1.00 76.00 313 TYR A O 1
ATOM 2407 N N . SER A 1 314 ? 10.145 0.071 -20.210 1.00 71.94 314 SER A N 1
ATOM 2408 C CA . SER A 1 314 ? 9.976 0.946 -19.037 1.00 71.94 314 SER A CA 1
ATOM 2409 C C . SER A 1 314 ? 8.619 1.665 -19.041 1.00 71.94 314 SER A C 1
ATOM 2411 O O . SER A 1 314 ? 7.892 1.645 -18.048 1.00 71.94 314 SER A O 1
ATOM 2413 N N . ALA A 1 315 ? 8.221 2.223 -20.189 1.00 78.94 315 ALA A N 1
ATOM 2414 C CA . ALA A 1 315 ? 6.941 2.911 -20.331 1.00 78.94 315 ALA A CA 1
ATOM 2415 C C . ALA A 1 315 ? 5.749 1.948 -20.192 1.00 78.94 315 ALA A C 1
ATOM 2417 O O . ALA A 1 315 ? 4.765 2.281 -19.532 1.00 78.94 315 ALA A O 1
ATOM 2418 N N . MET A 1 316 ? 5.841 0.745 -20.769 1.00 83.81 316 MET A N 1
ATOM 2419 C CA . MET A 1 316 ? 4.812 -0.291 -20.638 1.00 83.81 316 MET A CA 1
ATOM 2420 C C . MET A 1 316 ? 4.718 -0.824 -19.201 1.00 83.81 316 MET A C 1
ATOM 2422 O O . MET A 1 316 ? 3.612 -0.970 -18.688 1.00 83.81 316 MET A O 1
ATOM 2426 N N . SER A 1 317 ? 5.851 -1.043 -18.529 1.00 81.69 317 SER A N 1
ATOM 2427 C CA . SER A 1 317 ? 5.920 -1.472 -17.126 1.00 81.69 317 SER A CA 1
ATOM 2428 C C . SER A 1 317 ? 5.274 -0.465 -16.186 1.00 81.69 317 SER A C 1
ATOM 2430 O O . SER A 1 317 ? 4.395 -0.813 -15.390 1.00 81.69 317 SER A O 1
ATOM 2432 N N . ALA A 1 318 ? 5.643 0.810 -16.334 1.00 81.44 318 ALA A N 1
ATOM 2433 C CA . ALA A 1 318 ? 5.064 1.897 -15.559 1.00 81.44 318 ALA A CA 1
ATOM 2434 C C . ALA A 1 318 ? 3.554 2.017 -15.807 1.00 81.44 318 ALA A C 1
ATOM 2436 O O . ALA A 1 318 ? 2.789 2.203 -14.860 1.00 81.44 318 ALA A O 1
ATOM 2437 N N . LEU A 1 319 ? 3.107 1.863 -17.058 1.00 86.25 319 LEU A N 1
ATOM 2438 C CA . LEU A 1 319 ? 1.689 1.908 -17.414 1.00 86.25 319 LEU A CA 1
ATOM 2439 C C . LEU A 1 319 ? 0.901 0.750 -16.786 1.00 86.25 319 LEU A C 1
ATOM 2441 O O . LEU A 1 319 ? -0.125 0.994 -16.154 1.00 86.25 319 LEU A O 1
ATOM 2445 N N . VAL A 1 320 ? 1.387 -0.489 -16.916 1.00 86.25 320 VAL A N 1
ATOM 2446 C CA . VAL A 1 320 ? 0.751 -1.681 -16.329 1.00 86.25 320 VAL A CA 1
ATOM 2447 C C . VAL A 1 320 ? 0.647 -1.549 -14.812 1.00 86.25 320 VAL A C 1
ATOM 2449 O O . VAL A 1 320 ? -0.428 -1.744 -14.248 1.00 86.25 320 VAL A O 1
ATOM 2452 N N . THR A 1 321 ? 1.738 -1.145 -14.166 1.00 83.19 321 THR A N 1
ATOM 2453 C CA . THR A 1 321 ? 1.794 -0.942 -12.715 1.00 83.19 321 THR A CA 1
ATOM 2454 C C . THR A 1 321 ? 0.829 0.157 -12.264 1.00 83.19 321 THR A C 1
ATOM 2456 O O . THR A 1 321 ? 0.070 -0.027 -11.313 1.00 83.19 321 THR A O 1
ATOM 2459 N N . SER A 1 322 ? 0.792 1.282 -12.985 1.00 85.81 322 SER A N 1
ATOM 2460 C CA . SER A 1 322 ? -0.102 2.405 -12.675 1.00 85.81 322 SER A CA 1
ATOM 2461 C C . SER A 1 322 ? -1.574 2.010 -12.769 1.00 85.81 322 SER A C 1
ATOM 2463 O O . SER A 1 322 ? -2.366 2.376 -11.904 1.00 85.81 322 SER A O 1
ATOM 2465 N N . VAL A 1 323 ? -1.953 1.240 -13.793 1.00 88.75 323 VAL A N 1
ATOM 2466 C CA . VAL A 1 323 ? -3.338 0.790 -13.980 1.00 88.75 323 VAL A CA 1
ATOM 2467 C C . VAL A 1 323 ? -3.784 -0.146 -12.851 1.00 88.75 323 VAL A C 1
ATOM 2469 O O . VAL A 1 323 ? -4.901 0.009 -12.354 1.00 88.75 323 VAL A O 1
ATOM 2472 N N . SER A 1 324 ? -2.912 -1.046 -12.383 1.00 83.44 324 SER A N 1
ATOM 2473 C CA . SER A 1 324 ? -3.188 -1.882 -11.203 1.00 83.44 324 SER A CA 1
ATOM 2474 C C . SER A 1 324 ? -3.422 -1.039 -9.945 1.00 83.44 324 SER A C 1
ATOM 2476 O O . SER A 1 324 ? -4.389 -1.268 -9.218 1.00 83.44 324 SER A O 1
ATOM 2478 N N . PHE A 1 325 ? -2.584 -0.019 -9.712 1.00 84.25 325 PHE A N 1
ATOM 2479 C CA . PHE A 1 325 ? -2.720 0.870 -8.554 1.00 84.25 325 PHE A CA 1
ATOM 2480 C C . PHE A 1 325 ? -3.976 1.741 -8.591 1.00 84.25 325 PHE A C 1
ATOM 2482 O O . PHE A 1 325 ? -4.484 2.099 -7.535 1.00 84.25 325 PHE A O 1
ATOM 2489 N N . VAL A 1 326 ? -4.503 2.067 -9.773 1.00 88.75 326 VAL A N 1
ATOM 2490 C CA . VAL A 1 326 ? -5.793 2.767 -9.902 1.00 88.75 326 VAL A CA 1
ATOM 2491 C C . VAL A 1 326 ? -6.968 1.833 -9.593 1.00 88.75 326 VAL A C 1
ATOM 2493 O O . VAL A 1 326 ? -7.976 2.282 -9.045 1.00 88.75 326 VAL A O 1
ATOM 2496 N N . GLY A 1 327 ? -6.841 0.539 -9.903 1.00 89.50 327 GLY A N 1
ATOM 2497 C CA . GLY A 1 327 ? -7.871 -0.461 -9.618 1.00 89.50 327 GLY A CA 1
ATOM 2498 C C . GLY A 1 327 ? -8.164 -0.605 -8.121 1.00 89.50 327 GLY A C 1
ATOM 2499 O O . GLY A 1 327 ? -9.327 -0.572 -7.725 1.00 89.50 327 GLY A O 1
ATOM 2500 N N . GLY A 1 328 ? -7.126 -0.676 -7.281 1.00 90.19 328 GLY A N 1
ATOM 2501 C CA . GLY A 1 328 ? -7.263 -0.894 -5.831 1.00 90.19 328 GLY A CA 1
ATOM 2502 C C . GLY A 1 328 ? -8.205 0.094 -5.118 1.00 90.19 328 GLY A C 1
ATOM 2503 O O . GLY A 1 328 ? -9.193 -0.329 -4.517 1.00 90.19 328 GLY A O 1
ATOM 2504 N N . PRO A 1 329 ? -7.976 1.418 -5.214 1.00 90.12 329 PRO A N 1
ATOM 2505 C CA . PRO A 1 329 ? -8.857 2.428 -4.629 1.00 90.12 329 PRO A CA 1
ATOM 2506 C C . PRO A 1 329 ? -10.291 2.387 -5.165 1.00 90.12 329 PRO A C 1
ATOM 2508 O O . PRO A 1 329 ? -11.225 2.685 -4.422 1.00 90.12 329 PRO A O 1
ATOM 2511 N N . LEU A 1 330 ? -10.485 2.015 -6.436 1.00 92.25 330 LEU A N 1
ATOM 2512 C CA . LEU A 1 330 ? -11.822 1.840 -7.001 1.00 92.25 330 LEU A CA 1
ATOM 2513 C C . LEU A 1 330 ? -12.529 0.633 -6.371 1.00 92.25 330 LEU A C 1
ATOM 2515 O O . LEU A 1 330 ? -13.695 0.750 -6.000 1.00 92.25 330 LEU A O 1
ATOM 2519 N N . GLY A 1 331 ? -11.818 -0.484 -6.190 1.00 92.75 331 GLY A N 1
ATOM 2520 C CA . GLY A 1 331 ? -12.293 -1.653 -5.443 1.00 92.75 331 GLY A CA 1
ATOM 2521 C C . GLY A 1 331 ? -12.711 -1.309 -4.016 1.00 92.75 331 GLY A C 1
ATOM 2522 O O . GLY A 1 331 ? -13.793 -1.689 -3.577 1.00 92.75 331 GLY A O 1
ATOM 2523 N N . LEU A 1 332 ? -11.914 -0.490 -3.333 1.00 90.94 332 LEU A N 1
ATOM 2524 C CA . LEU A 1 332 ? -12.201 -0.031 -1.974 1.00 90.94 332 LEU A CA 1
ATOM 2525 C C . LEU A 1 332 ? -13.389 0.946 -1.911 1.00 90.94 332 LEU A C 1
ATOM 2527 O O . LEU A 1 332 ? -14.126 0.989 -0.929 1.00 90.94 332 LEU A O 1
ATOM 2531 N N . ALA A 1 333 ? -13.605 1.751 -2.953 1.00 91.06 333 ALA A N 1
ATOM 2532 C CA . ALA A 1 333 ? -14.800 2.588 -3.063 1.00 91.06 333 ALA A CA 1
ATOM 2533 C C . ALA A 1 333 ? -16.063 1.745 -3.320 1.00 91.06 333 ALA A C 1
ATOM 2535 O O . ALA A 1 333 ? -17.112 2.018 -2.734 1.00 91.06 333 ALA A O 1
ATOM 2536 N N . LEU A 1 334 ? -15.951 0.712 -4.162 1.00 92.56 334 LEU A N 1
ATOM 2537 C CA . LEU A 1 334 ? -17.010 -0.267 -4.417 1.00 92.56 334 LEU A CA 1
ATOM 2538 C C . LEU A 1 334 ? -17.376 -1.029 -3.140 1.00 92.56 334 LEU A C 1
ATOM 2540 O O . LEU A 1 334 ? -18.560 -1.127 -2.823 1.00 92.56 334 LEU A O 1
ATOM 2544 N N . SER A 1 335 ? -16.384 -1.518 -2.390 1.00 91.38 335 SER A N 1
ATOM 2545 C CA . SER A 1 335 ? -16.633 -2.237 -1.140 1.00 91.38 335 SER A CA 1
ATOM 2546 C C . SER A 1 335 ? -17.299 -1.338 -0.110 1.00 91.38 335 SER A C 1
ATOM 2548 O O . SER A 1 335 ? -18.330 -1.716 0.419 1.00 91.38 335 SER A O 1
ATOM 2550 N N . LYS A 1 336 ? -16.843 -0.091 0.059 1.00 89.50 336 LYS A N 1
ATOM 2551 C CA . LYS A 1 336 ? -17.517 0.885 0.933 1.00 89.50 336 LYS A CA 1
ATOM 2552 C C . LYS A 1 336 ? -18.976 1.121 0.556 1.00 89.50 336 LYS A C 1
ATOM 2554 O O . LYS A 1 336 ? -19.814 1.252 1.440 1.00 89.50 336 LYS A O 1
ATOM 2559 N N . TYR A 1 337 ? -19.291 1.194 -0.738 1.00 90.44 337 TYR A N 1
ATOM 2560 C CA . TYR A 1 337 ? -20.676 1.334 -1.190 1.00 90.44 337 TYR A CA 1
ATOM 2561 C C . TYR A 1 337 ? -21.522 0.113 -0.808 1.00 90.44 337 TYR A C 1
ATOM 2563 O O . TYR A 1 337 ? -22.646 0.272 -0.337 1.00 90.44 337 TYR A O 1
ATOM 2571 N N . VAL A 1 338 ? -20.973 -1.093 -0.957 1.00 90.12 338 VAL A N 1
ATOM 2572 C CA . VAL A 1 338 ? -21.626 -2.338 -0.528 1.00 90.12 338 VAL A CA 1
ATOM 2573 C C . VAL A 1 338 ? -21.762 -2.399 0.997 1.00 90.12 338 VAL A C 1
ATOM 2575 O O . VAL A 1 338 ? -22.851 -2.674 1.489 1.00 90.12 338 VAL A O 1
ATOM 2578 N N . ASP A 1 339 ? -20.707 -2.059 1.736 1.00 87.12 339 ASP A N 1
ATOM 2579 C CA . ASP A 1 339 ? -20.655 -2.061 3.201 1.00 87.12 339 ASP A CA 1
ATOM 2580 C C . ASP A 1 339 ? -21.714 -1.133 3.808 1.00 87.12 339 ASP A C 1
ATOM 2582 O O . ASP A 1 339 ? -22.285 -1.461 4.839 1.00 87.12 339 ASP A O 1
ATOM 2586 N N . THR A 1 340 ? -22.075 -0.026 3.138 1.00 86.12 340 THR A N 1
ATOM 2587 C CA . THR A 1 340 ? -23.169 0.853 3.605 1.00 86.12 340 THR A CA 1
ATOM 2588 C C . THR A 1 340 ? -24.545 0.185 3.658 1.00 86.12 340 THR A C 1
ATOM 2590 O O . THR A 1 340 ? -25.449 0.719 4.296 1.00 86.12 340 THR A O 1
ATOM 2593 N N . GLN A 1 341 ? -24.733 -0.945 2.968 1.00 88.12 341 GLN A N 1
ATOM 2594 C CA . GLN A 1 341 ? -25.980 -1.714 3.009 1.00 88.12 341 GLN A CA 1
ATOM 2595 C C . GLN A 1 341 ? -26.064 -2.629 4.237 1.00 88.12 341 GLN A C 1
ATOM 2597 O O . GLN A 1 341 ? -27.141 -3.143 4.535 1.00 88.12 341 GLN A O 1
ATOM 2602 N N . PHE A 1 342 ? -24.945 -2.847 4.931 1.00 84.25 342 PHE A N 1
ATOM 2603 C CA . PHE A 1 342 ? -24.877 -3.643 6.147 1.00 84.25 342 PHE A CA 1
ATOM 2604 C C . PHE A 1 342 ? -24.869 -2.718 7.365 1.00 84.25 342 PHE A C 1
ATOM 2606 O O . PHE A 1 342 ? -24.086 -1.774 7.441 1.00 84.25 342 PHE A O 1
ATOM 2613 N N . ASP A 1 343 ? -25.734 -3.000 8.336 1.00 76.50 343 ASP A N 1
ATOM 2614 C CA . ASP A 1 343 ? -25.819 -2.236 9.583 1.00 76.50 343 ASP A CA 1
ATOM 2615 C C . ASP A 1 343 ? -24.795 -2.785 10.588 1.00 76.50 343 ASP A C 1
ATOM 2617 O O . ASP A 1 343 ? -25.130 -3.508 11.521 1.00 76.50 343 ASP A O 1
ATOM 2621 N N . VAL A 1 344 ? -23.509 -2.550 10.306 1.00 80.50 344 VAL A N 1
ATOM 2622 C CA . VAL A 1 344 ? -22.391 -2.987 11.153 1.00 80.50 344 VAL A CA 1
ATOM 2623 C C . VAL A 1 344 ? -21.634 -1.762 11.634 1.00 80.50 344 VAL A C 1
ATOM 2625 O O . VAL A 1 344 ? -20.868 -1.144 10.890 1.00 80.50 344 VAL A O 1
ATOM 2628 N N . THR A 1 345 ? -21.820 -1.418 12.903 1.00 81.12 345 THR A N 1
ATOM 2629 C CA . THR A 1 345 ? -21.068 -0.354 13.562 1.00 81.12 345 THR A CA 1
ATOM 2630 C C . THR A 1 345 ? -19.971 -0.926 14.455 1.00 81.12 345 THR A C 1
ATOM 2632 O O . THR A 1 345 ? -20.014 -2.073 14.901 1.00 81.12 345 THR A O 1
ATOM 2635 N N . ASN A 1 346 ? -18.982 -0.096 14.798 1.00 80.88 346 ASN A N 1
ATOM 2636 C CA . ASN A 1 346 ? -17.983 -0.472 15.803 1.00 80.88 346 ASN A CA 1
ATOM 2637 C C . ASN A 1 346 ? -18.629 -0.825 17.155 1.00 80.88 346 ASN A C 1
ATOM 2639 O O . ASN A 1 346 ? -18.049 -1.596 17.912 1.00 80.88 346 ASN A O 1
ATOM 2643 N N . GLN A 1 347 ? -19.811 -0.274 17.459 1.00 78.69 347 GLN A N 1
ATOM 2644 C CA . GLN A 1 347 ? -20.538 -0.606 18.684 1.00 78.69 347 GLN A CA 1
ATOM 2645 C C . GLN A 1 347 ? -21.080 -2.027 18.633 1.00 78.69 347 GLN A C 1
ATOM 2647 O O . GLN A 1 347 ? -20.915 -2.757 19.603 1.00 78.69 347 GLN A O 1
ATOM 2652 N N . ASP A 1 348 ? -21.656 -2.433 17.503 1.00 81.12 348 ASP A N 1
ATOM 2653 C CA . ASP A 1 348 ? -22.194 -3.786 17.333 1.00 81.12 348 ASP A CA 1
ATOM 2654 C C . ASP A 1 348 ? -21.076 -4.817 17.495 1.00 81.12 348 ASP A C 1
ATOM 2656 O O . ASP A 1 348 ? -21.215 -5.775 18.257 1.00 81.12 348 ASP A O 1
ATOM 2660 N N . ILE A 1 349 ? -19.909 -4.532 16.905 1.00 83.50 349 ILE A N 1
ATOM 2661 C CA . ILE A 1 349 ? -18.701 -5.346 17.074 1.00 83.50 349 ILE A CA 1
ATOM 2662 C C . ILE A 1 349 ? -18.302 -5.416 18.555 1.00 83.50 349 ILE A C 1
ATOM 2664 O O . ILE A 1 349 ? -18.129 -6.511 19.076 1.00 83.50 349 ILE A O 1
ATOM 2668 N N . MET A 1 350 ? -18.220 -4.290 19.274 1.00 81.19 350 MET A N 1
ATOM 2669 C CA . MET A 1 350 ? -17.895 -4.293 20.713 1.00 81.19 350 MET A CA 1
ATOM 2670 C C . MET A 1 350 ? -18.918 -5.046 21.571 1.00 81.19 350 MET A C 1
ATOM 2672 O O . MET A 1 350 ? -18.536 -5.666 22.560 1.00 81.19 350 MET A O 1
ATOM 2676 N N . THR A 1 351 ? -20.210 -4.964 21.237 1.00 79.44 351 THR A N 1
ATOM 2677 C CA . THR A 1 351 ? -21.271 -5.651 21.993 1.00 79.44 351 THR A CA 1
ATOM 2678 C C . THR A 1 351 ? -21.256 -7.160 21.792 1.00 79.44 351 THR A C 1
ATOM 2680 O O . THR A 1 351 ? -21.774 -7.873 22.648 1.00 79.44 351 THR A O 1
ATOM 2683 N N . ASP A 1 352 ? -20.666 -7.638 20.688 1.00 77.94 352 ASP A N 1
ATOM 2684 C CA . ASP A 1 352 ? -20.532 -9.061 20.359 1.00 77.94 352 ASP A CA 1
ATOM 2685 C C . ASP A 1 352 ? -21.872 -9.815 20.450 1.00 77.94 352 ASP A C 1
ATOM 2687 O O . ASP A 1 352 ? -21.989 -10.898 21.029 1.00 77.94 352 ASP A O 1
ATOM 2691 N N . THR A 1 353 ? -22.932 -9.189 19.930 1.00 69.94 353 THR A N 1
ATOM 2692 C CA . THR A 1 353 ? -24.280 -9.765 19.931 1.00 69.94 353 THR A CA 1
ATOM 2693 C C . THR A 1 353 ? -24.529 -10.584 18.663 1.00 69.94 353 THR A C 1
ATOM 2695 O O . THR A 1 353 ? -23.979 -10.317 17.601 1.00 69.94 353 THR A O 1
ATOM 2698 N N . THR A 1 354 ? -25.364 -11.621 18.768 1.00 60.91 354 THR A N 1
ATOM 2699 C CA . THR A 1 354 ? -25.684 -12.560 17.670 1.00 60.91 354 THR A CA 1
ATOM 2700 C C . THR A 1 354 ? -26.903 -12.130 16.843 1.00 60.91 354 THR A C 1
ATOM 2702 O O . THR A 1 354 ? -27.555 -12.978 16.232 1.00 60.91 354 THR A O 1
ATOM 2705 N N . HIS A 1 355 ? -27.264 -10.846 16.911 1.00 49.53 355 HIS A N 1
ATOM 2706 C CA . HIS A 1 355 ? -28.606 -10.370 16.582 1.00 49.53 355 HIS A CA 1
ATOM 2707 C C . HIS A 1 355 ? -28.885 -10.194 15.086 1.00 49.53 355 HIS A C 1
ATOM 2709 O O . HIS A 1 355 ? -27.940 -9.884 14.330 1.00 49.53 355 HIS A O 1
#

Sequence (355 aa):
MTFGWSVTASALIAVFFRDQPTPYFQDRKMVGTPLADLSRQQMSSINLDAPAHGAFYVMLMCVASVGYVLADVAADELIRDVATHHFGVSASPHAEDEVVQPVMTKYRVIAILCCFLFMGVGMSGWDYGGDFDFSLEYTQVMLIVGLISLVPATFLGFTVSETARDRQSLRQSLREIWSLVHNCGLNHVLLCRFVGGVCAGVSATAVNPIAFYYAGVQPLNDTVVSFVAIAVVLWALNWVGQKDWNVDYRAVIVVGTITAVVLDCGATLFTIWGVVRSQWFWIGLSVMEAIPSALDYTISTVVLTEIADASAYSAMSALVTSVSFVGGPLGLALSKYVDTQFDVTNQDIMTDTTH

Radius of gyration: 23.47 Å; Cα contacts (8 Å, |Δi|>4): 346; chains: 1; bounding box: 57×52×62 Å

Secondary structure (DSSP, 8-state):
-HHHHHHHHHHHHHHHTSPPPPPS-SSGGGTTS-GGGS-HHHHHT--TTGGGGHHHHHHHHHHHHHHHHHHHHHHHHHHHHHHHHHH---S-TTS--SSHHHHHHHHHHHHHHHHHHHHHHHT-BGGGT--BS----HHHHHHHHHHHHHHHHHHHHHH----------HHHHHHHHHHHHT-HHHHHHHHHHHHHHHHHT---TTHHHHHHHTS---HHHHHHHHHHHHHHHHHHHHHHHTS-----HHHHHHHHHHHHHHHHHHHHHHHHTTS---HHHHHHHHHHHHHHHHHHHHHHHHHHHHHS-TTTHHHHHHHHHHHHHHHHHHHHHHHHHHHTTS---HHHHHHT---

Nearest PDB structures (foldseek):
  4zow-assembly1_A  TM=4.955E-01  e=2.633E-03  Escherichia coli K-12
  6vrz-assembly1_A  TM=4.994E-01  e=1.052E-02  Escherichia coli
  6oop-assembly1_A  TM=4.687E-01  e=8.112E-03  Escherichia coli
  7ckr-assembly1_A  TM=5.096E-01  e=1.830E-01  Homo sapiens
  4d2c-assembly1_A  TM=4.309E-01  e=8.322E-01  Streptococcus thermophilus LMG 18311

Foldseek 3Di:
DLQLLLQLLVLLLVLLPDDQDDAQQPDLVCVLAFPVPDDPVRNVPGDPCNVVPCVSVVVSVVSNVSSVVVVVLVVVVVLVVCCCPVVVQPLFPPSPSPPRVVVVVVVVLVVVVVVLVCCLVQQQPSSNLHPDPHHDDPSRVSNVVSVVSVVCSVCCVPPDDDDDDPDDDPVVVVVVLVVQCVPPLLVVLLVVLLQVLLQVLADAPCLVLLLCNQQVAGSNCLSVLLSVLLVVLVVVVVVVVVDPDPDDLVCVLVVLVVVLVVLLVVLVVCSLVVVDRHNVSSSVSSSSVSNNVVSVVVVSLVSLSVPDDSVCSSVSVVSSVVSSVVSNVNSNVVNVVVNVVDPDDSSCSSVSDPD

Mean predicted aligned error: 8.36 Å

Solvent-accessible surface area (backbone atoms only — not comparable to full-atom values): 19225 Å² total; per-residue (Å²): 70,45,68,15,25,48,42,19,17,51,31,27,39,54,48,44,79,46,84,78,76,67,57,46,68,82,46,75,86,58,64,71,54,32,76,90,78,50,52,76,70,60,56,72,62,44,37,84,62,41,77,74,63,49,61,64,56,54,54,35,50,52,49,20,48,54,12,45,53,48,20,50,56,41,47,55,52,48,53,50,50,47,38,37,74,76,67,62,41,55,85,46,82,81,50,72,60,82,55,60,61,55,50,53,49,50,53,51,53,52,51,49,52,52,50,49,52,49,49,30,61,34,48,15,8,57,95,60,56,23,86,40,95,56,58,56,52,72,43,55,51,31,33,55,54,14,55,57,37,40,49,58,24,53,54,44,68,75,71,61,79,80,77,89,70,82,87,75,55,69,71,54,55,53,49,53,55,53,53,51,56,67,33,73,74,52,35,55,55,42,50,53,34,24,54,50,18,21,59,71,23,47,54,66,87,57,53,63,58,43,39,44,71,56,24,59,44,35,45,39,58,49,55,52,49,45,51,51,32,43,53,51,45,53,50,49,51,53,56,53,67,74,44,97,67,95,61,64,64,68,57,52,48,55,53,46,43,52,49,34,52,53,51,43,53,50,51,54,50,31,34,72,72,64,75,50,59,38,38,71,64,58,53,46,44,53,41,49,52,36,48,49,52,52,52,52,53,53,51,51,52,53,57,43,64,74,71,44,52,60,93,44,35,70,63,52,50,55,49,45,54,50,40,24,63,56,14,22,62,51,15,36,52,52,28,50,61,57,50,70,75,49,97,76,48,76,54,55,62,46,57,68,66,94,125

Organism: NCBI:txid53985

pLDDT: mean 82.56, std 8.36, range [45.16, 95.44]